Protein AF-A0A395Y6K8-F1 (afdb_monomer_lite)

Sequence (209 aa):
MKVVITYDNGRVDVFDDGRFTAAQPFGSNAMLANYELRFDRLGQTGLWLCIHHYDISPGAAQLDSQEGTPRASRSRGWQFLLAEKEEVSHVVQIKADERELAFRVGGELVDAAKFKQMVDLCISDASQKSKAQCAVELFGILSRMPGASVAAPEEICSRFGFGLGAYDEALAISASPPGSFGERHPGKEDGTQDVGCEWMKGLDDEVPD

Radius of gyration: 24.2 Å; chains: 1; bounding box: 71×58×68 Å

Structure (mmCIF, N/CA/C/O backbone):
data_AF-A0A395Y6K8-F1
#
_entry.id   AF-A0A395Y6K8-F1
#
loop_
_atom_site.group_PDB
_atom_site.id
_atom_site.type_symbol
_atom_site.label_atom_id
_atom_site.label_alt_id
_atom_site.label_comp_id
_atom_site.label_asym_id
_atom_site.label_entity_id
_atom_site.label_seq_id
_atom_site.pdbx_PDB_ins_code
_atom_site.Cartn_x
_atom_site.Cartn_y
_atom_site.Cartn_z
_atom_site.occupancy
_atom_site.B_iso_or_equiv
_atom_site.auth_seq_id
_atom_site.auth_comp_id
_atom_site.auth_asym_id
_atom_site.auth_atom_id
_atom_site.pdbx_PDB_model_num
ATOM 1 N N . MET A 1 1 ? -14.456 3.551 6.527 1.00 87.94 1 MET A N 1
ATOM 2 C CA . MET A 1 1 ? -13.323 3.178 5.662 1.00 87.94 1 MET A CA 1
ATOM 3 C C . MET A 1 1 ? -13.567 1.797 5.071 1.00 87.94 1 MET A C 1
ATOM 5 O O . MET A 1 1 ? -13.848 0.857 5.808 1.00 87.94 1 MET A O 1
ATOM 9 N N . LYS A 1 2 ? -13.400 1.661 3.755 1.00 93.81 2 LYS A N 1
ATOM 10 C CA . LYS A 1 2 ? -13.480 0.394 3.024 1.00 93.81 2 LYS A CA 1
ATOM 11 C C . LYS A 1 2 ? -12.103 -0.012 2.503 1.00 93.81 2 LYS A C 1
ATOM 13 O O . LYS A 1 2 ? -11.549 0.691 1.662 1.00 93.81 2 LYS A O 1
ATOM 18 N N . VAL A 1 3 ? -11.577 -1.148 2.957 1.00 96.94 3 VAL A N 1
ATOM 19 C CA . VAL A 1 3 ? -10.324 -1.741 2.458 1.00 96.94 3 VAL A CA 1
ATOM 20 C C . VAL A 1 3 ? -10.645 -2.895 1.517 1.00 96.94 3 VAL A C 1
ATOM 22 O O . VAL A 1 3 ? -11.456 -3.756 1.847 1.00 96.94 3 VAL A O 1
ATOM 25 N N . VAL A 1 4 ? -10.011 -2.916 0.347 1.00 98.00 4 VAL A N 1
ATOM 26 C CA . VAL A 1 4 ? -10.147 -3.989 -0.646 1.00 98.00 4 VAL A CA 1
ATOM 27 C C . VAL A 1 4 ? -8.777 -4.591 -0.914 1.00 98.00 4 VAL A C 1
ATOM 29 O O . VAL A 1 4 ? -7.841 -3.854 -1.239 1.00 98.00 4 VAL A O 1
ATOM 32 N N . ILE A 1 5 ? -8.669 -5.912 -0.788 1.00 98.31 5 ILE A N 1
ATOM 33 C CA . ILE A 1 5 ? -7.456 -6.677 -1.081 1.00 98.31 5 ILE A CA 1
ATOM 34 C C . ILE A 1 5 ? -7.762 -7.638 -2.224 1.00 98.31 5 ILE A C 1
ATOM 36 O O . ILE A 1 5 ? -8.644 -8.485 -2.111 1.00 98.31 5 ILE A O 1
ATOM 40 N N . THR A 1 6 ? -7.027 -7.507 -3.321 1.00 98.44 6 THR A N 1
ATOM 41 C CA . THR A 1 6 ? -7.140 -8.391 -4.485 1.00 98.44 6 THR A CA 1
ATOM 42 C C . THR A 1 6 ? -5.957 -9.344 -4.502 1.00 98.44 6 THR A C 1
ATOM 44 O O . THR A 1 6 ? -4.820 -8.892 -4.357 1.00 98.44 6 THR A O 1
ATOM 47 N N . TYR A 1 7 ? -6.211 -10.631 -4.725 1.00 98.19 7 TYR A N 1
ATOM 48 C CA . TYR A 1 7 ? -5.198 -11.683 -4.794 1.00 98.19 7 TYR A CA 1
ATOM 49 C C . TYR A 1 7 ? -5.019 -12.211 -6.226 1.00 98.19 7 TYR A C 1
ATOM 51 O O . TYR A 1 7 ? -5.891 -12.052 -7.082 1.00 98.19 7 TYR A O 1
ATOM 59 N N . ASP A 1 8 ? -3.879 -12.845 -6.489 1.00 96.88 8 ASP A N 1
ATOM 60 C CA . ASP A 1 8 ? -3.495 -13.402 -7.796 1.00 96.88 8 ASP A CA 1
ATOM 61 C C . ASP A 1 8 ? -4.362 -14.587 -8.255 1.00 96.88 8 ASP A C 1
ATOM 63 O O . ASP A 1 8 ? -4.480 -14.845 -9.451 1.00 96.88 8 ASP A O 1
ATOM 67 N N . ASN A 1 9 ? -5.025 -15.263 -7.320 1.00 96.00 9 ASN A N 1
ATOM 68 C CA . ASN A 1 9 ? -5.945 -16.372 -7.567 1.00 96.00 9 ASN A CA 1
ATOM 69 C C . ASN A 1 9 ? -7.404 -15.929 -7.806 1.00 96.00 9 ASN A C 1
ATOM 71 O O . ASN A 1 9 ? -8.305 -16.766 -7.815 1.00 96.00 9 ASN A O 1
ATOM 75 N N . GLY A 1 10 ? -7.653 -14.624 -7.953 1.00 95.56 10 GLY A N 1
ATOM 76 C CA . GLY A 1 10 ? -8.989 -14.062 -8.159 1.00 95.56 10 GLY A CA 1
ATOM 77 C C . GLY A 1 10 ? -9.809 -13.859 -6.881 1.00 95.56 10 GLY A C 1
ATOM 78 O O . GLY A 1 10 ? -10.915 -13.322 -6.963 1.00 95.56 10 GLY A O 1
ATOM 79 N N . ARG A 1 11 ? -9.293 -14.226 -5.696 1.00 97.38 11 ARG A N 1
ATOM 80 C CA . ARG A 1 11 ? -9.920 -13.861 -4.416 1.00 97.38 11 ARG A CA 1
ATOM 81 C C . ARG A 1 11 ? -9.902 -12.341 -4.245 1.00 97.38 11 ARG A C 1
ATOM 83 O O . ARG A 1 11 ? -8.902 -11.683 -4.538 1.00 97.38 11 ARG A O 1
ATOM 90 N N . VAL A 1 12 ? -11.000 -11.796 -3.727 1.00 98.06 12 VAL A N 1
ATOM 91 C CA . VAL A 1 12 ? -11.119 -10.386 -3.352 1.00 98.06 12 VAL A CA 1
ATOM 92 C C . VAL A 1 12 ? -11.744 -10.297 -1.970 1.00 98.06 12 VAL A C 1
ATOM 94 O O . VAL A 1 12 ? -12.901 -10.678 -1.794 1.00 98.06 12 VAL A O 1
ATOM 97 N N . ASP A 1 13 ? -10.999 -9.741 -1.023 1.00 97.56 13 ASP A N 1
ATOM 98 C CA . ASP A 1 13 ? -11.489 -9.489 0.327 1.00 97.56 13 ASP A CA 1
ATOM 99 C C . ASP A 1 13 ? -11.895 -8.021 0.461 1.00 97.56 13 ASP A C 1
ATOM 101 O O . ASP A 1 13 ? -11.162 -7.110 0.062 1.00 97.56 13 ASP A O 1
ATOM 105 N N . VAL A 1 14 ? -13.088 -7.785 1.010 1.00 96.56 14 VAL A N 1
ATOM 106 C CA . VAL A 1 14 ? -13.658 -6.448 1.207 1.00 96.56 14 VAL A CA 1
ATOM 107 C C . VAL A 1 14 ? -13.987 -6.258 2.681 1.00 96.56 14 VAL A C 1
ATOM 109 O O . VAL A 1 14 ? -14.902 -6.883 3.211 1.00 96.56 14 VAL A O 1
ATOM 112 N N . PHE A 1 15 ? -13.271 -5.344 3.326 1.00 94.38 15 PHE A N 1
ATOM 113 C CA . PHE A 1 15 ? -13.484 -4.951 4.714 1.00 94.38 15 PHE A CA 1
ATOM 114 C C . PHE A 1 15 ? -14.165 -3.585 4.730 1.00 94.38 15 PHE A C 1
ATOM 116 O O . PHE A 1 15 ? -13.557 -2.590 4.343 1.00 94.38 15 PHE A O 1
ATOM 123 N N . ASP A 1 16 ? -15.428 -3.537 5.145 1.00 91.25 16 ASP A N 1
ATOM 124 C CA . ASP A 1 16 ? -16.255 -2.328 5.150 1.00 91.25 16 ASP A CA 1
ATOM 125 C C . ASP A 1 16 ? -16.855 -2.127 6.544 1.00 91.25 16 ASP A C 1
ATOM 127 O O . ASP A 1 16 ? -17.625 -2.956 7.036 1.00 91.25 16 ASP A O 1
ATOM 131 N N . ASP A 1 17 ? -16.490 -1.024 7.190 1.00 80.94 17 ASP A N 1
ATOM 132 C CA . ASP A 1 17 ? -16.990 -0.664 8.512 1.00 80.94 17 ASP A CA 1
ATOM 133 C C . ASP A 1 17 ? -18.359 0.035 8.481 1.00 80.94 17 ASP A C 1
ATOM 135 O O . ASP A 1 17 ? -18.894 0.323 9.546 1.00 80.94 17 ASP A O 1
ATOM 139 N N . GLY A 1 18 ? -18.949 0.296 7.312 1.00 79.69 18 GLY A N 1
ATOM 140 C CA . GLY A 1 18 ? -20.185 1.069 7.173 1.00 79.69 18 GLY A CA 1
ATOM 141 C C . GLY A 1 18 ? -21.467 0.251 7.001 1.00 79.69 18 GLY A C 1
ATOM 142 O O . GLY A 1 18 ? -22.551 0.783 7.231 1.00 79.69 18 GLY A O 1
ATOM 143 N N . ARG A 1 19 ? -21.390 -1.021 6.578 1.00 70.56 19 ARG A N 1
ATOM 144 C CA . ARG A 1 19 ? -22.585 -1.775 6.129 1.00 70.56 19 ARG A CA 1
ATOM 145 C C . ARG A 1 19 ? -23.119 -2.834 7.096 1.00 70.56 19 ARG A C 1
ATOM 147 O O . ARG A 1 19 ? -24.285 -3.190 6.983 1.00 70.56 19 ARG A O 1
ATOM 154 N N . PHE A 1 20 ? -22.320 -3.300 8.056 1.00 68.88 20 PHE A N 1
ATOM 155 C CA . PHE A 1 20 ? -22.717 -4.376 8.986 1.00 68.88 20 PHE A CA 1
ATOM 156 C C . PHE A 1 20 ? -22.140 -4.225 10.402 1.00 68.88 20 PHE A C 1
ATOM 158 O O . PHE A 1 20 ? -22.064 -5.192 11.159 1.00 68.88 20 PHE A O 1
ATOM 165 N N . THR A 1 21 ? -21.724 -3.019 10.779 1.00 77.44 21 THR A N 1
ATOM 166 C CA . THR A 1 21 ? -21.185 -2.737 12.114 1.00 77.44 21 THR A CA 1
ATOM 167 C C . THR A 1 21 ? -22.178 -1.912 12.933 1.00 77.44 21 THR A C 1
ATOM 169 O O . THR A 1 21 ? -23.087 -1.272 12.398 1.00 77.44 21 THR A O 1
ATOM 172 N N . ALA A 1 22 ? -22.031 -1.934 14.259 1.00 79.88 22 ALA A N 1
ATOM 173 C CA . ALA A 1 22 ? -22.777 -1.021 15.115 1.00 79.88 22 ALA A CA 1
ATOM 174 C C . ALA A 1 22 ? -22.402 0.430 14.774 1.00 79.88 22 ALA A C 1
ATOM 176 O O . ALA A 1 22 ? -21.221 0.741 14.670 1.00 79.88 22 ALA A O 1
ATOM 177 N N . ALA A 1 23 ? -23.388 1.328 14.679 1.00 76.38 23 ALA A N 1
ATOM 178 C CA . ALA A 1 23 ? -23.151 2.733 14.326 1.00 76.38 23 ALA A CA 1
ATOM 179 C C . ALA A 1 23 ? -22.267 3.492 15.341 1.00 76.38 23 ALA A C 1
ATOM 181 O O . ALA A 1 23 ? -21.616 4.471 14.990 1.00 76.38 23 ALA A O 1
ATOM 182 N N . GLN A 1 2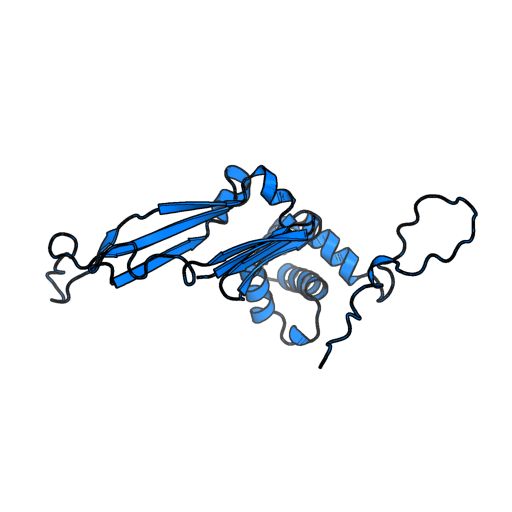4 ? -22.239 3.045 16.603 1.00 79.69 24 GLN A N 1
ATOM 183 C CA . GLN A 1 24 ? -21.389 3.590 17.668 1.00 79.69 24 GLN A CA 1
ATOM 184 C C . GLN A 1 24 ? -20.667 2.449 18.404 1.00 79.69 24 GLN A C 1
ATOM 186 O O . GLN A 1 24 ? -21.004 2.129 19.546 1.00 79.69 24 GLN A O 1
ATOM 191 N N . PRO A 1 25 ? -19.668 1.804 17.774 1.00 80.25 25 PRO A N 1
ATOM 192 C CA . PRO A 1 25 ? -19.027 0.613 18.330 1.00 80.25 25 PRO A CA 1
ATOM 193 C C . PRO A 1 25 ? -18.139 0.925 19.549 1.00 80.25 25 PRO A C 1
ATOM 195 O O . PRO A 1 25 ? -17.745 0.016 20.274 1.00 80.25 25 PRO A O 1
ATOM 198 N N . PHE A 1 26 ? -17.845 2.206 19.794 1.00 82.94 26 PHE A N 1
ATOM 199 C CA . PHE A 1 26 ? -17.044 2.697 20.920 1.00 82.94 26 PHE A CA 1
ATOM 200 C C . PHE A 1 26 ? -17.871 3.476 21.961 1.00 82.94 26 PHE A C 1
ATOM 202 O O . PHE A 1 26 ? -17.307 4.110 22.847 1.00 82.94 26 PHE A O 1
ATOM 209 N N . GLY A 1 27 ? -19.205 3.426 21.873 1.00 82.50 27 GLY A N 1
ATOM 210 C CA . GLY A 1 27 ? -20.106 4.152 22.769 1.00 82.50 27 GLY A CA 1
ATOM 211 C C . GLY A 1 27 ? -20.290 5.632 22.413 1.00 82.50 27 GLY A C 1
ATOM 212 O O . GLY A 1 27 ? -19.661 6.164 21.500 1.00 82.50 27 GLY A O 1
ATOM 213 N N . SER A 1 28 ? -21.178 6.304 23.151 1.00 81.19 28 SER A N 1
ATOM 214 C CA . SER A 1 28 ? -21.656 7.662 22.842 1.00 81.19 28 SER A CA 1
ATOM 215 C C . SER A 1 28 ? -20.610 8.766 22.998 1.00 81.19 28 SER A C 1
ATOM 217 O O . SER A 1 28 ? -20.798 9.859 22.473 1.00 81.19 28 SER A O 1
ATOM 219 N N . ASN A 1 29 ? -19.527 8.503 23.733 1.00 84.44 29 ASN A N 1
ATOM 220 C CA . ASN A 1 29 ? -18.503 9.506 24.039 1.00 84.44 29 ASN A CA 1
ATOM 221 C C . ASN A 1 29 ? -17.336 9.482 23.039 1.00 84.44 29 ASN A C 1
ATOM 223 O O . ASN A 1 29 ? -16.469 10.354 23.086 1.00 84.44 29 ASN A O 1
ATOM 227 N N . ALA A 1 30 ? -17.315 8.514 22.118 1.00 85.06 30 ALA A N 1
ATOM 228 C CA . ALA A 1 30 ? -16.349 8.472 21.034 1.00 85.06 30 ALA A CA 1
ATOM 229 C C . ALA A 1 30 ? -16.736 9.479 19.941 1.00 85.06 30 ALA A C 1
ATOM 231 O O . ALA A 1 30 ? -17.740 9.305 19.254 1.00 85.06 30 ALA A O 1
ATOM 232 N N . MET A 1 31 ? -15.929 10.525 19.771 1.00 86.50 31 MET A N 1
ATOM 233 C CA . MET A 1 31 ? -16.204 11.621 18.827 1.00 86.50 31 MET A CA 1
ATOM 234 C C . MET A 1 31 ? -15.434 11.509 17.512 1.00 86.50 31 MET A C 1
ATOM 236 O O . MET A 1 31 ? -15.821 12.111 16.514 1.00 86.50 31 MET A O 1
ATOM 240 N N . LEU A 1 32 ? -14.339 10.750 17.497 1.00 88.56 32 LEU A N 1
ATOM 241 C CA . LEU A 1 32 ? -13.507 10.565 16.312 1.00 88.56 32 LEU A CA 1
ATOM 242 C C . LEU A 1 32 ? -12.919 9.158 16.296 1.00 88.56 32 LEU A C 1
ATOM 244 O O . LEU A 1 32 ? -12.395 8.700 17.311 1.00 88.56 32 LEU A O 1
ATOM 248 N N . ALA A 1 33 ? -12.956 8.508 15.134 1.00 89.31 33 ALA A N 1
ATOM 249 C CA . ALA A 1 33 ? -12.230 7.273 14.873 1.00 89.31 33 ALA A CA 1
ATOM 250 C C . ALA A 1 33 ? -10.889 7.574 14.188 1.00 89.31 33 ALA A C 1
ATOM 252 O O . ALA A 1 33 ? -10.785 8.465 13.346 1.00 89.31 33 ALA A O 1
ATOM 253 N N . ASN A 1 34 ? -9.859 6.816 14.551 1.00 92.06 34 ASN A N 1
ATOM 254 C CA . ASN A 1 34 ? -8.545 6.841 13.921 1.00 92.06 34 ASN A CA 1
ATOM 255 C C . ASN A 1 34 ? -8.239 5.445 13.370 1.00 92.06 34 ASN A C 1
ATOM 257 O O . ASN A 1 34 ? -8.175 4.483 14.140 1.00 92.06 34 ASN A O 1
ATOM 261 N N . TYR A 1 35 ? -8.030 5.365 12.059 1.00 93.62 35 TYR A N 1
ATOM 262 C CA . TYR A 1 35 ? -7.705 4.143 11.337 1.00 93.62 35 TYR A CA 1
ATOM 263 C C . TYR A 1 35 ? -6.222 4.148 10.964 1.00 93.62 35 TYR A C 1
ATOM 265 O O . TYR A 1 35 ? -5.752 5.050 10.272 1.00 93.62 35 TYR A O 1
ATOM 273 N N . GLU A 1 36 ? -5.489 3.122 11.388 1.00 95.19 36 GLU A N 1
ATOM 274 C CA . GLU A 1 36 ? -4.091 2.919 11.012 1.00 95.19 36 GLU A CA 1
ATOM 275 C C . GLU A 1 36 ? -3.952 1.618 10.226 1.00 95.19 36 GLU A C 1
ATOM 277 O O . GLU A 1 36 ? -4.099 0.531 10.786 1.00 95.19 36 GLU A O 1
ATOM 282 N N . LEU A 1 37 ? -3.619 1.717 8.941 1.00 95.62 37 LEU A N 1
ATOM 283 C CA . LEU A 1 37 ? -3.275 0.560 8.121 1.00 95.62 37 LEU A CA 1
ATOM 284 C C . LEU A 1 37 ? -1.751 0.344 8.154 1.00 95.62 37 LEU A C 1
ATOM 286 O O . LEU A 1 37 ? -0.976 1.203 7.733 1.00 95.62 37 LEU A O 1
ATOM 290 N N . ARG A 1 38 ? -1.309 -0.782 8.719 1.00 95.88 38 ARG A N 1
ATOM 291 C CA . ARG A 1 38 ? 0.080 -1.025 9.150 1.00 95.88 38 ARG A CA 1
ATOM 292 C C . ARG A 1 38 ? 0.920 -1.739 8.090 1.00 95.88 38 ARG A C 1
ATOM 294 O O . ARG A 1 38 ? 1.264 -2.911 8.239 1.00 95.88 38 ARG A O 1
ATOM 301 N N . PHE A 1 39 ? 1.291 -1.015 7.034 1.00 94.38 39 PHE A N 1
ATOM 302 C CA . PHE A 1 39 ? 2.222 -1.511 6.005 1.00 94.38 39 PHE A CA 1
ATOM 303 C C . PHE A 1 39 ? 3.632 -1.791 6.547 1.00 94.38 39 PHE A C 1
ATOM 305 O O . PHE A 1 39 ? 4.350 -2.618 5.994 1.00 94.38 39 PHE A O 1
ATOM 312 N N . ASP A 1 40 ? 4.016 -1.181 7.672 1.00 93.56 40 ASP A N 1
ATOM 313 C CA . ASP A 1 40 ? 5.296 -1.422 8.351 1.00 93.56 40 ASP A CA 1
ATOM 314 C C . ASP A 1 40 ? 5.472 -2.870 8.842 1.00 93.56 40 ASP A C 1
ATOM 316 O O . ASP A 1 40 ? 6.589 -3.295 9.133 1.00 93.56 40 ASP A O 1
ATOM 320 N N . ARG A 1 41 ? 4.379 -3.641 8.928 1.00 92.31 41 ARG A N 1
ATOM 321 C CA . ARG A 1 41 ? 4.364 -5.015 9.460 1.00 92.31 41 ARG A CA 1
ATOM 322 C C . ARG A 1 41 ? 4.145 -6.092 8.404 1.00 92.31 41 ARG A C 1
ATOM 324 O O . ARG A 1 41 ? 4.158 -7.275 8.747 1.00 92.31 41 ARG A O 1
ATOM 331 N N . LEU A 1 42 ? 3.997 -5.699 7.138 1.00 90.81 42 LEU A N 1
ATOM 332 C CA . LEU A 1 42 ? 3.554 -6.565 6.044 1.00 90.81 42 LEU A CA 1
ATOM 333 C C . LEU A 1 42 ? 4.386 -7.856 5.944 1.00 90.81 42 LEU A C 1
ATOM 335 O O . LEU A 1 42 ? 3.841 -8.953 5.965 1.00 90.81 42 LEU A O 1
ATOM 339 N N . GLY A 1 43 ? 5.718 -7.729 5.935 1.00 86.38 43 GLY A N 1
ATOM 340 C CA . GLY A 1 43 ? 6.647 -8.865 5.842 1.00 86.38 43 GLY A CA 1
ATOM 341 C C . GLY A 1 43 ? 6.897 -9.625 7.153 1.00 86.38 43 GLY A C 1
ATOM 342 O O . GLY A 1 43 ? 7.604 -10.631 7.146 1.00 86.38 43 GLY A O 1
ATOM 343 N N . GLN A 1 44 ? 6.356 -9.159 8.282 1.00 91.94 44 GLN A N 1
ATOM 344 C CA . GLN A 1 44 ? 6.583 -9.758 9.604 1.00 91.94 44 GLN A CA 1
ATOM 345 C C . GLN A 1 44 ? 5.364 -10.537 10.088 1.00 91.94 44 GLN A C 1
ATOM 347 O O . GLN A 1 44 ? 5.498 -11.694 10.478 1.00 91.94 44 GLN A O 1
ATOM 352 N N . THR A 1 45 ? 4.192 -9.901 10.068 1.00 94.38 45 THR A N 1
ATOM 353 C CA . THR A 1 45 ? 2.956 -10.431 10.661 1.00 94.38 45 THR A CA 1
ATOM 354 C C . THR A 1 45 ? 1.731 -10.237 9.767 1.00 94.38 45 THR A C 1
ATOM 356 O O . THR A 1 45 ? 0.618 -10.429 10.245 1.00 94.38 45 THR A O 1
ATOM 359 N N . GLY A 1 46 ? 1.902 -9.807 8.513 1.00 96.75 46 GLY A N 1
ATOM 360 C CA . GLY A 1 46 ? 0.798 -9.530 7.592 1.00 96.75 46 GLY A CA 1
ATOM 361 C C . GLY A 1 46 ? 0.279 -8.090 7.650 1.00 96.75 46 GLY A C 1
ATOM 362 O O . GLY A 1 46 ? 0.912 -7.199 8.228 1.00 96.75 46 GLY A O 1
ATOM 363 N N . LEU A 1 47 ? -0.874 -7.847 7.024 1.00 97.62 47 LEU A N 1
ATOM 364 C CA . LEU A 1 47 ? -1.509 -6.529 6.953 1.00 97.62 47 LEU A CA 1
ATOM 365 C C . LEU A 1 47 ? -2.494 -6.343 8.111 1.00 97.62 47 LEU A C 1
ATOM 367 O O . LEU A 1 47 ? -3.489 -7.056 8.207 1.00 97.62 47 LEU A O 1
ATOM 371 N N . TRP A 1 48 ? -2.247 -5.340 8.954 1.00 97.38 48 TRP A N 1
ATOM 372 C CA . TRP A 1 48 ? -3.090 -5.040 10.112 1.00 97.38 48 TRP A CA 1
ATOM 373 C C . TRP A 1 48 ? -3.808 -3.704 9.963 1.00 97.38 48 TRP A C 1
ATOM 375 O O . TRP A 1 48 ? -3.187 -2.703 9.603 1.00 97.38 48 TRP A O 1
ATOM 385 N N . LEU A 1 49 ? -5.083 -3.673 10.336 1.00 96.19 49 LEU A N 1
ATOM 386 C CA . LEU A 1 49 ? -5.847 -2.456 10.575 1.00 96.19 49 LEU A CA 1
ATOM 387 C C . LEU A 1 49 ? -6.006 -2.245 12.081 1.00 96.19 49 LEU A C 1
ATOM 389 O O . LEU A 1 49 ? -6.628 -3.056 12.762 1.00 96.19 49 LEU A O 1
ATOM 393 N N . CYS A 1 50 ? -5.479 -1.146 12.609 1.00 95.31 50 CYS A N 1
ATOM 394 C CA . CYS A 1 50 ? -5.760 -0.716 13.975 1.00 95.31 50 CYS A CA 1
ATOM 395 C C . CYS A 1 50 ? -6.847 0.355 13.953 1.00 95.31 50 CYS A C 1
ATOM 397 O O . CYS A 1 50 ? -6.740 1.328 13.208 1.00 95.31 50 CYS A O 1
ATOM 399 N N . ILE A 1 51 ? -7.861 0.206 14.800 1.00 93.31 51 ILE A N 1
ATOM 400 C CA . ILE A 1 51 ? -8.913 1.208 14.967 1.00 93.31 51 ILE A CA 1
ATOM 401 C C . ILE A 1 51 ? -8.869 1.711 16.400 1.00 93.31 51 ILE A C 1
ATOM 403 O O . ILE A 1 51 ? -9.009 0.952 17.358 1.00 93.31 51 ILE A O 1
ATOM 407 N N . HIS A 1 52 ? -8.673 3.012 16.549 1.00 92.88 52 HIS A N 1
ATOM 408 C CA . HIS A 1 52 ? -8.684 3.717 17.824 1.00 92.88 52 HIS A CA 1
ATOM 409 C C . HIS A 1 52 ? -9.791 4.766 17.816 1.00 92.88 52 HIS A C 1
ATOM 411 O O . HIS A 1 52 ? -10.318 5.106 16.759 1.00 92.88 52 HIS A O 1
ATOM 417 N N . HIS A 1 53 ? -10.124 5.306 18.982 1.00 91.38 53 HIS A N 1
ATOM 418 C CA . HIS A 1 53 ? -11.116 6.370 19.084 1.00 91.38 53 HIS A CA 1
ATOM 419 C C . HIS A 1 53 ? -10.651 7.471 20.032 1.00 91.38 53 HIS A C 1
ATOM 421 O O . HIS A 1 53 ? -9.745 7.263 20.839 1.00 91.38 53 HIS A O 1
ATOM 427 N N . TYR A 1 54 ? -11.260 8.645 19.911 1.00 90.19 54 TYR A N 1
ATOM 428 C CA . TYR A 1 54 ? -11.066 9.758 20.830 1.00 90.19 54 TYR A CA 1
ATOM 429 C C . TYR A 1 54 ? -12.309 9.945 21.686 1.00 90.19 54 TYR A C 1
ATOM 431 O O . TYR A 1 54 ? -13.403 10.124 21.148 1.00 90.19 54 TYR A O 1
ATOM 439 N N . ASP A 1 55 ? -12.115 9.896 23.001 1.00 84.44 55 ASP A N 1
ATOM 440 C CA . ASP A 1 55 ? -13.172 9.975 24.004 1.00 84.44 55 ASP A CA 1
ATOM 441 C C . ASP A 1 55 ? -13.175 11.364 24.671 1.00 84.44 55 ASP A C 1
ATOM 443 O O . ASP A 1 55 ? -12.117 11.942 24.950 1.00 84.44 55 ASP A O 1
ATOM 447 N N . ILE A 1 56 ? -14.372 11.906 24.904 1.00 82.94 56 ILE A N 1
ATOM 448 C CA . ILE A 1 56 ? -14.608 13.189 25.591 1.00 82.94 56 ILE A CA 1
ATOM 449 C C . ILE A 1 56 ? -15.133 13.029 27.026 1.00 82.94 56 ILE A C 1
ATOM 451 O O . ILE A 1 56 ? -15.507 14.016 27.659 1.00 82.94 56 ILE A O 1
ATOM 455 N N . SER A 1 57 ? -15.190 11.805 27.553 1.00 71.88 57 SER A N 1
ATOM 456 C CA . SER A 1 57 ? -15.643 11.515 28.915 1.00 71.88 57 SER A CA 1
ATOM 457 C C . SER A 1 57 ? -14.884 12.387 29.922 1.00 71.88 57 SER A C 1
ATOM 459 O O . SER A 1 57 ? -13.664 12.473 29.817 1.00 71.88 57 SER A O 1
ATOM 461 N N . PRO A 1 58 ? -15.530 12.976 30.946 1.00 61.84 58 PRO A N 1
ATOM 462 C CA . PRO A 1 58 ? -14.883 13.910 31.878 1.00 61.84 58 PRO A CA 1
ATOM 463 C C . PRO A 1 58 ? -13.641 13.369 32.608 1.00 61.84 58 PRO A C 1
ATOM 465 O O . PRO A 1 58 ? -12.801 14.146 33.041 1.00 61.84 58 PRO A O 1
ATOM 468 N N . GLY A 1 59 ? -13.515 12.043 32.756 1.00 63.75 59 GLY A N 1
ATOM 469 C CA . GLY A 1 59 ? -12.314 11.399 33.310 1.00 63.75 59 GLY A CA 1
ATOM 470 C C . GLY A 1 59 ? -11.190 11.150 32.292 1.00 63.75 59 GLY A C 1
ATOM 471 O O . GLY A 1 59 ? -10.049 10.930 32.685 1.00 63.75 59 GLY A O 1
ATOM 472 N N . ALA A 1 60 ? -11.507 11.178 30.997 1.00 57.94 60 ALA A N 1
ATOM 473 C CA . ALA A 1 60 ? -10.585 10.988 29.878 1.00 57.94 60 ALA A CA 1
ATOM 474 C C . ALA A 1 60 ? -10.185 12.325 29.228 1.00 57.94 60 ALA A C 1
ATOM 476 O O . ALA A 1 60 ? -9.080 12.443 28.695 1.00 57.94 60 ALA A O 1
ATOM 477 N N . ALA A 1 61 ? -11.065 13.326 29.277 1.00 60.16 61 ALA A N 1
ATOM 478 C CA . ALA A 1 61 ? -10.813 14.672 28.804 1.00 60.16 61 ALA A CA 1
ATOM 479 C C . ALA A 1 61 ? -10.042 15.461 29.867 1.00 60.16 61 ALA A C 1
ATOM 481 O O . ALA A 1 61 ? -10.545 15.722 30.958 1.00 60.16 61 ALA A O 1
ATOM 482 N N . GLN A 1 62 ? -8.807 15.845 29.553 1.00 62.00 62 GLN A N 1
ATOM 483 C CA . GLN A 1 62 ? -8.043 16.751 30.406 1.00 62.00 62 GLN A CA 1
ATOM 484 C C . GLN A 1 62 ? -8.410 18.189 30.039 1.00 62.00 62 GLN A C 1
ATOM 486 O O . GLN A 1 62 ? -8.411 18.562 28.865 1.00 62.00 62 GLN A O 1
ATOM 491 N N . LEU A 1 63 ? -8.730 19.001 31.046 1.00 59.50 63 LEU A N 1
ATOM 492 C CA . LEU A 1 63 ? -8.756 20.450 30.880 1.00 59.50 63 LEU A CA 1
ATOM 493 C C . LEU A 1 63 ? -7.324 20.910 30.626 1.00 59.50 63 LEU A C 1
ATOM 495 O O . LEU A 1 63 ? -6.460 20.738 31.488 1.00 59.50 63 LEU A O 1
ATOM 499 N N . ASP A 1 64 ? -7.080 21.493 29.455 1.00 59.31 64 ASP A N 1
ATOM 500 C CA . ASP A 1 64 ? -5.876 22.284 29.270 1.00 59.31 64 ASP A CA 1
ATOM 501 C C . ASP A 1 64 ? -6.066 23.592 30.043 1.00 59.31 64 ASP A C 1
ATOM 503 O O . ASP A 1 64 ? -6.925 24.420 29.721 1.00 59.31 64 ASP A O 1
ATOM 507 N N . SER A 1 65 ? -5.314 23.736 31.133 1.00 55.97 65 SER A N 1
ATOM 508 C CA . SER A 1 65 ? -5.442 24.855 32.062 1.00 55.97 65 SER A CA 1
ATOM 509 C C . SER A 1 65 ? -5.009 26.192 31.455 1.00 55.97 65 SER A C 1
ATOM 511 O O . SER A 1 65 ? -5.249 27.225 32.080 1.00 55.97 65 SER A O 1
ATOM 513 N N . GLN A 1 66 ? -4.413 26.198 30.254 1.00 60.75 66 GLN A N 1
ATOM 514 C CA . GLN A 1 66 ? -3.999 27.424 29.566 1.00 60.75 66 GLN A CA 1
ATOM 515 C C . GLN A 1 66 ? -4.993 27.932 28.509 1.00 60.75 66 GLN A C 1
ATOM 517 O O . GLN A 1 66 ? -5.095 29.145 28.340 1.00 60.75 66 GLN A O 1
ATOM 522 N N . GLU A 1 67 ? -5.756 27.060 27.839 1.00 64.62 67 GLU A N 1
ATOM 523 C CA . GLU A 1 67 ? -6.651 27.455 26.730 1.00 64.62 67 GLU A CA 1
ATOM 524 C C . GLU A 1 67 ? -8.152 27.335 27.044 1.00 64.62 67 GLU A C 1
ATOM 526 O O . GLU A 1 67 ? -8.985 27.790 26.260 1.00 64.62 67 GLU A O 1
ATOM 531 N N . GLY A 1 68 ? -8.537 26.713 28.165 1.00 69.62 68 GLY A N 1
ATOM 532 C CA . GLY A 1 68 ? -9.945 26.557 28.563 1.00 69.62 68 GLY A CA 1
ATOM 533 C C . GLY A 1 68 ? -10.778 25.628 27.665 1.00 69.62 68 GLY A C 1
ATOM 534 O O . GLY A 1 68 ? -11.929 25.339 27.990 1.00 69.62 68 GLY A O 1
ATOM 535 N N . THR A 1 69 ? -10.205 25.120 26.569 1.00 76.50 69 THR A N 1
ATOM 536 C CA . THR A 1 69 ? -10.831 24.145 25.670 1.00 76.50 69 THR A CA 1
ATOM 537 C C . THR A 1 69 ? -10.546 22.723 26.172 1.00 76.50 69 THR A C 1
ATOM 539 O O . THR A 1 69 ? -9.380 22.362 26.341 1.00 76.50 69 THR A O 1
ATOM 542 N N . PRO A 1 70 ? -11.571 21.884 26.425 1.00 75.94 70 PRO A N 1
ATOM 543 C CA . PRO A 1 70 ? -11.359 20.498 26.838 1.00 75.94 70 PRO A CA 1
ATOM 544 C C . PRO A 1 70 ? -10.642 19.684 25.758 1.00 75.94 70 PRO A C 1
ATOM 546 O O . PRO A 1 70 ? -11.028 19.709 24.587 1.00 75.94 70 PRO A O 1
ATOM 549 N N . ARG A 1 71 ? -9.628 18.909 26.151 1.00 79.00 71 ARG A N 1
ATOM 550 C CA . ARG A 1 71 ? -8.875 18.053 25.233 1.00 79.00 71 ARG A CA 1
ATOM 551 C C . ARG A 1 71 ? -9.421 16.629 25.259 1.00 79.00 71 ARG A C 1
ATOM 553 O O . ARG A 1 71 ? -9.284 15.940 26.265 1.00 79.00 71 ARG A O 1
ATOM 560 N N . ALA A 1 72 ? -9.968 16.164 24.137 1.00 84.38 72 ALA A N 1
ATOM 561 C CA . ALA A 1 72 ? -10.286 14.748 23.947 1.00 84.38 72 ALA A CA 1
ATOM 562 C C . ALA A 1 72 ? -9.004 13.896 23.991 1.00 84.38 72 ALA A C 1
ATOM 564 O O . ALA A 1 72 ? -7.960 14.309 23.471 1.00 84.38 72 ALA A O 1
ATOM 565 N N . SER A 1 73 ? -9.069 12.698 24.570 1.00 83.25 73 SER A N 1
ATOM 566 C CA . SER A 1 73 ? -7.920 11.785 24.631 1.00 83.25 73 SER A CA 1
ATOM 567 C C . SER A 1 73 ? -8.105 10.579 23.721 1.00 83.25 73 SER A C 1
ATOM 569 O O . SER A 1 73 ? -9.218 10.133 23.456 1.00 83.25 73 SER A O 1
ATOM 571 N N . ARG A 1 74 ? -6.986 10.059 23.204 1.00 88.50 74 ARG A N 1
ATOM 572 C CA . ARG A 1 74 ? -6.973 8.872 22.347 1.00 88.50 74 ARG A CA 1
ATOM 573 C C . ARG A 1 74 ? -7.027 7.610 23.205 1.00 88.50 74 ARG A C 1
ATOM 575 O O . ARG A 1 74 ? -6.082 7.327 23.940 1.00 88.50 74 ARG A O 1
ATOM 582 N N . SER A 1 75 ? -8.055 6.801 23.003 1.00 89.31 75 SER A N 1
ATOM 583 C CA . SER A 1 75 ? -8.200 5.462 23.568 1.00 89.31 75 SER A CA 1
ATOM 584 C C . SER A 1 75 ? -7.764 4.407 22.555 1.00 89.31 75 SER A C 1
ATOM 586 O O . SER A 1 75 ? -8.134 4.442 21.376 1.00 89.31 75 SER A O 1
ATOM 588 N N . ARG A 1 76 ? -6.948 3.441 22.995 1.00 89.62 76 ARG A N 1
ATOM 589 C CA . ARG A 1 76 ? -6.518 2.340 22.126 1.00 89.62 76 ARG A CA 1
ATOM 590 C C . ARG A 1 76 ? -7.675 1.357 21.927 1.00 89.62 76 ARG A C 1
ATOM 592 O O . ARG A 1 76 ? -8.102 0.742 22.892 1.00 89.62 76 ARG A O 1
ATOM 599 N N . GLY A 1 77 ? -8.160 1.218 20.693 1.00 89.44 77 GLY A N 1
ATOM 600 C CA . GLY A 1 77 ? -9.115 0.173 20.323 1.00 89.44 77 GLY A CA 1
ATOM 601 C C . GLY A 1 77 ? -8.446 -1.108 19.812 1.00 89.44 77 GLY A C 1
ATOM 602 O O . GLY A 1 77 ? -7.443 -1.558 20.363 1.00 89.44 77 GLY A O 1
ATOM 603 N N . TRP A 1 78 ? -9.027 -1.690 18.765 1.00 91.06 78 TRP A N 1
ATOM 604 C CA . TRP A 1 78 ? -8.763 -3.051 18.298 1.00 91.06 78 TRP A CA 1
ATOM 605 C C . TRP A 1 78 ? -7.749 -3.113 17.158 1.00 91.06 78 TRP A C 1
ATOM 607 O O . TRP A 1 78 ? -7.528 -2.133 16.445 1.00 91.06 78 TRP A O 1
ATOM 617 N N . GLN A 1 79 ? -7.163 -4.295 16.972 1.00 94.94 79 GLN A N 1
ATOM 618 C CA . GLN A 1 79 ? -6.341 -4.633 15.816 1.00 94.94 79 GLN A CA 1
ATOM 619 C C . GLN A 1 79 ? -7.006 -5.778 15.055 1.00 94.94 79 GLN A C 1
ATOM 621 O O . GLN A 1 79 ? -7.382 -6.781 15.657 1.00 94.94 79 GLN A O 1
ATOM 626 N N . PHE A 1 80 ? -7.128 -5.622 13.744 1.00 95.00 80 PHE A N 1
ATOM 627 C CA . PHE A 1 80 ? -7.732 -6.585 12.836 1.00 95.00 80 PHE A CA 1
ATOM 628 C C . PHE A 1 80 ? -6.669 -7.038 11.843 1.00 95.00 80 PHE A C 1
ATOM 630 O O . PHE A 1 80 ? -6.069 -6.208 11.157 1.00 95.00 80 PHE A O 1
ATOM 637 N N . LEU A 1 81 ? -6.416 -8.342 11.787 1.00 97.12 81 LEU A N 1
ATOM 638 C CA . LEU A 1 81 ? -5.581 -8.935 10.752 1.00 97.12 81 LEU A CA 1
ATOM 639 C C . LEU A 1 81 ? -6.419 -9.028 9.478 1.00 97.12 81 LEU A C 1
ATOM 641 O O . LEU A 1 81 ? -7.447 -9.700 9.480 1.00 97.12 81 LEU A O 1
ATOM 645 N N . LEU A 1 82 ? -6.016 -8.309 8.433 1.00 97.25 82 LEU A N 1
ATOM 646 C CA . LEU A 1 82 ? -6.724 -8.300 7.150 1.00 97.25 82 LEU A CA 1
ATOM 647 C C . LEU A 1 82 ? -6.156 -9.328 6.169 1.00 97.25 82 LEU A C 1
ATOM 649 O O . LEU A 1 82 ? -6.894 -9.845 5.345 1.00 97.25 82 LEU A O 1
ATOM 653 N N . ALA A 1 83 ? -4.851 -9.586 6.240 1.00 97.44 83 ALA A N 1
ATOM 654 C CA . ALA A 1 83 ? -4.175 -10.607 5.447 1.00 97.44 83 ALA A CA 1
ATOM 655 C C . ALA A 1 83 ? -3.003 -11.167 6.251 1.00 97.44 83 ALA A C 1
ATOM 657 O O . ALA A 1 83 ? -2.203 -10.388 6.786 1.00 97.44 83 ALA A O 1
ATOM 658 N N . GLU A 1 84 ? -2.890 -12.489 6.326 1.00 96.81 84 GLU A N 1
ATOM 659 C CA . GLU A 1 84 ? -1.781 -13.176 6.985 1.00 96.81 84 GLU A CA 1
ATOM 660 C C . GLU A 1 84 ? -0.469 -12.952 6.223 1.00 96.81 84 GLU A C 1
ATOM 662 O O . GLU A 1 84 ? -0.452 -12.602 5.040 1.00 96.81 84 GLU A O 1
ATOM 667 N N . LYS A 1 85 ? 0.664 -13.155 6.900 1.00 96.31 85 LYS A N 1
ATOM 668 C CA . LYS A 1 85 ? 1.990 -12.977 6.293 1.00 96.31 85 LYS A CA 1
ATOM 669 C C . LYS A 1 85 ? 2.159 -13.871 5.059 1.00 96.31 85 LYS A C 1
ATOM 671 O O . LYS A 1 85 ? 2.745 -13.447 4.067 1.00 96.31 85 LYS A O 1
ATOM 676 N N . GLU A 1 86 ? 1.647 -15.090 5.127 1.00 95.56 86 GLU A N 1
ATOM 677 C CA . GLU A 1 86 ? 1.720 -16.110 4.083 1.00 95.56 86 GLU A CA 1
ATOM 678 C C . GLU A 1 86 ? 0.885 -15.721 2.855 1.00 95.56 86 GLU A C 1
ATOM 680 O O . GLU A 1 86 ? 1.213 -16.088 1.732 1.00 95.56 86 GLU A O 1
ATOM 685 N N . GLU A 1 87 ? -0.161 -14.919 3.046 1.00 95.75 87 GLU A N 1
ATOM 686 C CA . GLU A 1 87 ? -1.029 -14.453 1.966 1.00 95.75 87 GLU A CA 1
ATOM 687 C C . GLU A 1 87 ? -0.459 -13.230 1.245 1.00 95.75 87 GLU A C 1
ATOM 689 O O . GLU A 1 87 ? -0.815 -12.962 0.097 1.00 95.75 87 GLU A O 1
ATOM 694 N N . VAL A 1 88 ? 0.444 -12.485 1.892 1.00 95.75 88 VAL A N 1
ATOM 695 C CA . VAL A 1 88 ? 1.022 -11.248 1.351 1.00 95.75 88 VAL A CA 1
ATOM 696 C C . VAL A 1 88 ? 1.671 -11.471 -0.012 1.00 95.75 88 VAL A C 1
ATOM 698 O O . VAL A 1 88 ? 1.522 -10.610 -0.879 1.00 95.75 88 VAL A O 1
ATOM 701 N N . SER A 1 89 ? 2.346 -12.602 -0.247 1.00 94.94 89 SER A N 1
ATOM 702 C CA . SER A 1 89 ? 2.962 -12.916 -1.549 1.00 94.94 89 SER A CA 1
ATOM 703 C C . SER A 1 89 ? 1.948 -13.004 -2.691 1.00 94.94 89 SER A C 1
ATOM 705 O O . SER A 1 89 ? 2.304 -12.708 -3.828 1.00 94.94 89 SER A O 1
ATOM 707 N N . HIS A 1 90 ? 0.694 -13.327 -2.377 1.00 96.06 90 HIS A N 1
ATOM 708 C CA . HIS A 1 90 ? -0.406 -13.461 -3.330 1.00 96.06 90 HIS A CA 1
ATOM 709 C C . HIS A 1 90 ? -1.217 -12.174 -3.504 1.00 96.06 90 HIS A C 1
ATOM 711 O O . HIS A 1 90 ? -2.005 -12.063 -4.438 1.00 96.06 90 HIS A O 1
ATOM 717 N N . VAL A 1 91 ? -1.033 -11.174 -2.634 1.00 97.75 91 VAL A N 1
ATOM 718 C CA . VAL A 1 91 ? -1.722 -9.880 -2.750 1.00 97.75 91 VAL A CA 1
ATOM 719 C C . VAL A 1 91 ? -1.235 -9.138 -3.991 1.00 97.75 91 VAL A C 1
ATOM 721 O O . VAL A 1 91 ? -0.059 -8.803 -4.091 1.00 97.75 91 VAL A O 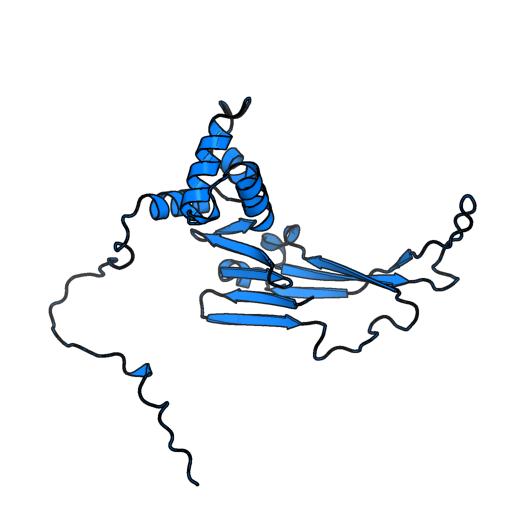1
ATOM 724 N N . VAL A 1 92 ? -2.142 -8.824 -4.910 1.00 97.81 92 VAL A N 1
ATOM 725 C CA . VAL A 1 92 ? -1.889 -8.057 -6.139 1.00 97.81 92 VAL A CA 1
ATOM 726 C C . VAL A 1 92 ? -2.149 -6.569 -5.942 1.00 97.81 92 VAL A C 1
ATOM 728 O O . VAL A 1 92 ? -1.437 -5.745 -6.511 1.00 97.81 92 VAL A O 1
ATOM 731 N N . GLN A 1 93 ? -3.161 -6.199 -5.160 1.00 98.06 93 GLN A N 1
ATOM 732 C CA . GLN A 1 93 ? -3.540 -4.801 -4.963 1.00 98.06 93 GLN A CA 1
ATOM 733 C C . GLN A 1 93 ? -4.182 -4.601 -3.594 1.00 98.06 93 GLN A C 1
ATOM 735 O O . GLN A 1 93 ? -4.961 -5.437 -3.142 1.00 98.06 93 GLN A O 1
ATOM 740 N N . ILE A 1 94 ? -3.887 -3.461 -2.969 1.00 98.31 94 ILE A N 1
ATOM 741 C CA . ILE A 1 94 ? -4.562 -2.991 -1.759 1.00 98.31 94 ILE A CA 1
ATOM 742 C C . ILE A 1 94 ? -5.125 -1.599 -2.040 1.00 98.31 94 ILE A C 1
ATOM 744 O O . ILE A 1 94 ? -4.387 -0.696 -2.448 1.00 98.31 94 ILE A O 1
ATOM 748 N N . LYS A 1 95 ? -6.422 -1.413 -1.792 1.00 97.88 95 LYS A N 1
ATOM 749 C CA . LYS A 1 95 ? -7.115 -0.120 -1.864 1.00 97.88 95 LYS A CA 1
ATOM 750 C C . LYS A 1 95 ? -7.763 0.227 -0.530 1.00 97.88 95 LYS A C 1
ATOM 752 O O . LYS A 1 95 ? -8.242 -0.667 0.159 1.00 97.88 95 LYS A O 1
ATOM 757 N N . ALA A 1 96 ? -7.833 1.516 -0.208 1.00 96.38 96 ALA A N 1
ATOM 758 C CA . ALA A 1 96 ? -8.690 2.049 0.848 1.00 96.38 96 ALA A CA 1
ATOM 759 C C . ALA A 1 96 ? -9.490 3.240 0.313 1.00 96.38 96 ALA A C 1
ATOM 761 O O . ALA A 1 96 ? -8.892 4.165 -0.232 1.00 96.38 96 ALA A O 1
ATOM 762 N N . ASP A 1 97 ? -10.818 3.211 0.451 1.00 93.19 97 ASP A N 1
ATOM 763 C CA . ASP A 1 97 ? -11.731 4.271 -0.010 1.00 93.19 97 ASP A CA 1
ATOM 764 C C . ASP A 1 97 ? -11.407 4.743 -1.449 1.00 93.19 97 ASP A C 1
ATOM 766 O O . ASP A 1 97 ? -11.163 5.918 -1.707 1.00 93.19 97 ASP A O 1
ATOM 770 N N . GLU A 1 98 ? -11.331 3.789 -2.386 1.00 90.00 98 GLU A N 1
ATOM 771 C CA . GLU A 1 98 ? -10.957 3.963 -3.807 1.00 90.00 98 GLU A CA 1
ATOM 772 C C . GLU A 1 98 ? -9.498 4.369 -4.090 1.00 90.00 98 GLU A C 1
ATOM 774 O O . GLU A 1 98 ? -9.027 4.255 -5.226 1.00 90.00 98 GLU A O 1
ATOM 779 N N . ARG A 1 99 ? -8.726 4.763 -3.073 1.00 95.31 99 ARG A N 1
ATOM 780 C CA . ARG A 1 99 ? -7.300 5.055 -3.220 1.00 95.31 99 ARG A CA 1
ATOM 781 C C . ARG A 1 99 ? -6.490 3.765 -3.246 1.00 95.31 99 ARG A C 1
ATOM 783 O O . ARG A 1 99 ? -6.511 2.989 -2.296 1.00 95.31 99 ARG A O 1
ATOM 790 N N . GLU A 1 100 ? -5.715 3.563 -4.305 1.00 96.81 100 GLU A N 1
ATOM 791 C CA . GLU A 1 100 ? -4.713 2.499 -4.357 1.00 96.81 100 GLU A CA 1
ATOM 792 C C . GLU A 1 100 ? -3.544 2.823 -3.420 1.00 96.81 100 GLU A C 1
ATOM 794 O O . GLU A 1 100 ? -2.951 3.901 -3.496 1.00 96.81 100 GLU A O 1
ATOM 799 N N . LEU A 1 101 ? -3.249 1.893 -2.514 1.00 97.56 101 LEU A N 1
ATOM 800 C CA . LEU A 1 101 ? -2.198 2.015 -1.504 1.00 97.56 101 LEU A CA 1
ATOM 801 C C . LEU A 1 101 ? -0.990 1.141 -1.833 1.00 97.56 101 LEU A C 1
ATOM 803 O O . LEU A 1 101 ? 0.140 1.536 -1.560 1.00 97.56 101 LEU A O 1
ATOM 807 N N . ALA A 1 102 ? -1.222 -0.012 -2.458 1.00 97.75 102 ALA A N 1
ATOM 808 C CA . ALA A 1 102 ? -0.164 -0.857 -2.986 1.00 97.75 102 ALA A CA 1
ATOM 809 C C . ALA A 1 102 ? -0.630 -1.618 -4.227 1.00 97.75 102 ALA A C 1
ATOM 811 O O . ALA A 1 102 ? -1.816 -1.932 -4.363 1.00 97.75 102 ALA A O 1
ATOM 812 N N . PHE A 1 103 ? 0.311 -1.939 -5.109 1.00 98.06 103 PHE A N 1
ATOM 813 C CA . PHE A 1 103 ? 0.089 -2.822 -6.253 1.00 98.06 103 PHE A CA 1
ATOM 814 C C . PHE A 1 103 ? 1.328 -3.673 -6.519 1.00 98.06 103 PHE A C 1
ATOM 816 O O . PHE A 1 103 ? 2.442 -3.266 -6.198 1.00 98.06 103 PHE A O 1
ATOM 823 N N . ARG A 1 104 ? 1.143 -4.863 -7.088 1.00 97.31 104 ARG A N 1
ATOM 824 C CA . ARG A 1 104 ? 2.230 -5.807 -7.341 1.00 97.31 104 ARG A CA 1
ATOM 825 C C . ARG A 1 104 ? 2.842 -5.610 -8.725 1.00 97.31 104 ARG A C 1
ATOM 827 O O . ARG A 1 104 ? 2.121 -5.528 -9.716 1.00 97.31 104 ARG A O 1
ATOM 834 N N . VAL A 1 105 ? 4.171 -5.591 -8.782 1.00 97.00 105 VAL A N 1
ATOM 835 C CA . VAL A 1 105 ? 4.976 -5.637 -10.014 1.00 97.00 105 VAL A CA 1
ATOM 836 C C . VAL A 1 105 ? 6.150 -6.579 -9.768 1.00 97.00 105 VAL A C 1
ATOM 838 O O . VAL A 1 105 ? 6.772 -6.504 -8.713 1.00 97.00 105 VAL A O 1
ATOM 841 N N . GLY A 1 106 ? 6.433 -7.499 -10.692 1.00 91.56 106 GLY A N 1
ATOM 842 C CA . GLY A 1 106 ? 7.624 -8.361 -10.609 1.00 91.56 106 GLY A CA 1
ATOM 843 C C . GLY A 1 106 ? 7.724 -9.211 -9.337 1.00 91.56 106 GLY A C 1
ATOM 844 O O . GLY A 1 106 ? 8.820 -9.506 -8.880 1.00 91.56 106 GLY A O 1
ATOM 845 N N . GLY A 1 107 ? 6.596 -9.573 -8.715 1.00 92.31 107 GLY A N 1
ATOM 846 C CA . GLY A 1 107 ? 6.613 -10.330 -7.459 1.00 92.31 107 GLY A CA 1
ATOM 847 C C . GLY A 1 107 ? 6.887 -9.494 -6.202 1.00 92.31 107 GLY A C 1
ATOM 848 O O . GLY A 1 107 ? 6.982 -10.066 -5.118 1.00 92.31 107 GLY A O 1
ATOM 849 N N . GLU A 1 108 ? 6.871 -8.160 -6.282 1.00 95.25 108 GLU A N 1
ATOM 850 C CA . GLU A 1 108 ? 6.991 -7.254 -5.126 1.00 95.25 108 GLU A CA 1
ATOM 851 C C . GLU A 1 108 ? 5.787 -6.304 -5.028 1.00 95.25 108 GLU A C 1
ATOM 853 O O . GLU A 1 108 ? 5.209 -5.913 -6.042 1.00 95.25 108 GLU A O 1
ATOM 858 N N . LEU A 1 109 ? 5.395 -5.927 -3.806 1.00 96.38 109 LEU A N 1
ATOM 859 C CA . LEU A 1 109 ? 4.383 -4.890 -3.585 1.00 96.38 109 LEU A CA 1
ATOM 860 C C . LEU A 1 109 ? 5.041 -3.511 -3.591 1.00 96.38 109 LEU A C 1
ATOM 862 O O . LEU A 1 109 ? 5.886 -3.213 -2.750 1.00 96.38 109 LEU A O 1
ATOM 866 N N . VAL A 1 110 ? 4.601 -2.673 -4.519 1.00 98.00 110 VAL A N 1
ATOM 867 C CA . VAL A 1 110 ? 4.997 -1.274 -4.660 1.00 98.00 110 VAL A CA 1
ATOM 868 C C . VAL A 1 110 ? 4.157 -0.403 -3.728 1.00 98.00 110 VAL A C 1
ATOM 870 O O . VAL A 1 110 ? 2.934 -0.553 -3.679 1.00 98.00 110 VAL A O 1
ATOM 873 N N . ASP A 1 111 ? 4.793 0.551 -3.043 1.00 97.62 111 ASP A N 1
ATOM 874 C CA . ASP A 1 111 ? 4.106 1.614 -2.298 1.00 97.62 111 ASP A CA 1
ATOM 875 C C . ASP A 1 111 ? 3.478 2.608 -3.286 1.00 97.62 111 ASP A C 1
ATOM 877 O O . ASP A 1 111 ? 4.140 3.497 -3.834 1.00 97.62 111 ASP A O 1
ATOM 881 N N . ALA A 1 112 ? 2.176 2.448 -3.526 1.00 97.75 112 ALA A N 1
ATOM 882 C CA . ALA A 1 112 ? 1.453 3.236 -4.513 1.00 97.75 112 ALA A CA 1
ATOM 883 C C . ALA A 1 112 ? 1.295 4.698 -4.084 1.00 97.75 112 ALA A C 1
ATOM 885 O O . ALA A 1 112 ? 1.236 5.587 -4.936 1.00 97.75 112 ALA A O 1
ATOM 886 N N . ALA A 1 113 ? 1.237 4.967 -2.776 1.00 95.00 113 ALA A N 1
ATOM 887 C CA . ALA A 1 113 ? 1.088 6.320 -2.262 1.00 95.00 113 ALA A CA 1
ATOM 888 C C . ALA A 1 113 ? 2.367 7.132 -2.495 1.00 95.00 113 ALA A C 1
ATOM 890 O O . ALA A 1 113 ? 2.292 8.249 -3.017 1.00 95.00 113 ALA A O 1
ATOM 891 N N . LYS A 1 114 ? 3.528 6.551 -2.170 1.00 97.31 114 LYS A N 1
ATOM 892 C CA . LYS A 1 114 ? 4.839 7.157 -2.429 1.00 97.31 114 LYS A CA 1
ATOM 893 C C . LYS A 1 114 ? 5.107 7.292 -3.924 1.00 97.31 114 LYS A C 1
ATOM 895 O O . LYS A 1 114 ? 5.541 8.353 -4.370 1.00 97.31 114 LYS A O 1
ATOM 900 N N . PHE A 1 115 ? 4.781 6.261 -4.702 1.00 98.38 115 PHE A N 1
ATOM 901 C CA . PHE A 1 115 ? 4.909 6.304 -6.155 1.00 98.38 115 PHE A CA 1
ATOM 902 C C . PHE A 1 115 ? 4.079 7.432 -6.763 1.00 98.38 115 PHE A C 1
ATOM 904 O O . PHE A 1 115 ? 4.619 8.278 -7.474 1.00 98.38 115 PHE A O 1
ATOM 911 N N . LYS A 1 116 ? 2.785 7.504 -6.427 1.00 97.12 116 LYS A N 1
ATOM 912 C CA . LYS A 1 116 ? 1.896 8.559 -6.921 1.00 97.12 116 LYS A CA 1
ATOM 913 C C . LYS A 1 116 ? 2.400 9.951 -6.544 1.00 97.12 116 LYS A C 1
ATOM 915 O O . LYS A 1 116 ? 2.396 10.831 -7.396 1.00 97.12 116 LYS A O 1
ATOM 920 N N . GLN A 1 117 ? 2.859 10.144 -5.307 1.00 97.38 117 GLN A N 1
ATOM 921 C CA . GLN A 1 117 ? 3.416 11.426 -4.878 1.00 97.38 117 GLN A CA 1
ATOM 922 C C . GLN A 1 117 ? 4.602 11.847 -5.755 1.00 97.38 117 GLN A C 1
ATOM 924 O O . GLN A 1 117 ? 4.673 12.998 -6.175 1.00 97.38 117 GLN A O 1
ATOM 929 N N . MET A 1 118 ? 5.515 10.923 -6.058 1.00 97.94 118 MET A N 1
ATOM 930 C CA . MET A 1 118 ? 6.669 11.220 -6.905 1.00 97.94 118 MET A CA 1
ATOM 931 C C . MET A 1 118 ? 6.279 11.475 -8.361 1.00 97.94 118 MET A C 1
ATOM 933 O O . MET A 1 118 ? 6.811 12.401 -8.969 1.00 97.94 118 MET A O 1
ATOM 937 N N . VAL A 1 119 ? 5.325 10.714 -8.907 1.00 98.12 119 VAL A N 1
ATOM 938 C CA . VAL A 1 119 ? 4.776 10.965 -10.249 1.00 98.12 119 VAL A CA 1
ATOM 939 C C . VAL A 1 119 ? 4.175 12.368 -10.323 1.00 98.12 119 VAL A C 1
ATOM 941 O O . VAL A 1 119 ? 4.558 13.136 -11.200 1.00 98.12 119 VAL A O 1
ATOM 944 N N . ASP A 1 120 ? 3.308 12.729 -9.372 1.00 97.12 120 ASP A N 1
ATOM 945 C CA . ASP A 1 120 ? 2.644 14.038 -9.334 1.00 97.12 120 ASP A CA 1
ATOM 946 C C . ASP A 1 120 ? 3.655 15.199 -9.196 1.00 97.12 120 ASP A C 1
ATOM 948 O O . ASP A 1 120 ? 3.424 16.289 -9.719 1.00 97.12 120 ASP A O 1
ATOM 952 N N . LEU A 1 121 ? 4.783 14.978 -8.508 1.00 97.00 121 LEU A N 1
ATOM 953 C CA . LEU A 1 121 ? 5.839 15.981 -8.321 1.00 97.00 121 LEU A CA 1
ATOM 954 C C . LEU A 1 121 ? 6.774 16.135 -9.527 1.00 97.00 121 LEU A C 1
ATOM 956 O O . LEU A 1 121 ? 7.305 17.224 -9.743 1.00 97.00 121 LEU A O 1
ATOM 960 N N . CYS A 1 122 ? 7.043 15.057 -10.267 1.00 96.56 122 CYS A N 1
ATOM 961 C CA . CYS A 1 122 ? 8.135 15.023 -11.244 1.00 96.56 122 CYS A CA 1
ATOM 962 C C . CYS A 1 122 ? 7.687 14.877 -12.703 1.00 96.56 122 CYS A C 1
ATOM 964 O O . CYS A 1 122 ? 8.463 15.232 -13.588 1.00 96.56 122 CYS A O 1
ATOM 966 N N . ILE A 1 123 ? 6.484 14.360 -12.971 1.00 96.88 123 ILE A N 1
ATOM 967 C CA . ILE A 1 123 ? 6.027 14.012 -14.324 1.00 96.88 123 ILE A CA 1
ATOM 968 C C . ILE A 1 123 ? 4.747 14.787 -14.655 1.00 96.88 123 ILE A C 1
ATOM 970 O O . ILE A 1 123 ? 3.662 14.473 -14.171 1.00 96.88 123 ILE A O 1
ATOM 974 N N . SER A 1 124 ? 4.858 15.800 -15.517 1.00 94.19 124 SER A N 1
ATOM 975 C CA . SER A 1 124 ? 3.740 16.699 -15.855 1.00 94.19 124 SER A CA 1
ATOM 976 C C . SER A 1 124 ? 2.682 16.080 -16.778 1.00 94.19 124 SER A C 1
ATOM 978 O O . SER A 1 124 ? 1.527 16.495 -16.764 1.00 94.19 124 SER A O 1
ATOM 980 N N . ASP A 1 125 ? 3.055 15.089 -17.580 1.00 94.81 125 ASP A N 1
ATOM 981 C CA . ASP A 1 125 ? 2.231 14.401 -18.585 1.00 94.81 125 ASP A CA 1
ATOM 982 C C . ASP A 1 125 ? 1.890 12.957 -18.171 1.00 94.81 125 ASP A C 1
ATOM 984 O O . ASP A 1 125 ? 1.602 12.100 -19.007 1.00 94.81 125 ASP A O 1
ATOM 988 N N . ALA A 1 126 ? 1.880 12.684 -16.862 1.00 93.31 126 ALA A N 1
ATOM 989 C CA . ALA A 1 126 ? 1.627 11.357 -16.301 1.00 93.31 126 ALA A CA 1
ATOM 990 C C . ALA A 1 126 ? 0.289 10.735 -16.747 1.00 93.31 126 ALA A C 1
ATOM 992 O O . ALA A 1 126 ? 0.167 9.515 -16.792 1.00 93.31 126 ALA A O 1
ATOM 993 N N . SER A 1 127 ? -0.709 11.547 -17.119 1.00 93.12 127 SER A N 1
ATOM 994 C CA . SER A 1 127 ? -2.009 11.062 -17.610 1.00 93.12 127 SER A CA 1
ATOM 995 C C . SER A 1 127 ? -1.933 10.313 -18.945 1.00 93.12 127 SER A C 1
ATOM 997 O O . SER A 1 127 ? -2.870 9.592 -19.279 1.00 93.12 127 SER A O 1
ATOM 999 N N . GLN A 1 128 ? -0.842 10.473 -19.701 1.00 94.06 128 GLN A N 1
ATOM 1000 C CA . GLN A 1 128 ? -0.605 9.797 -20.983 1.00 94.06 128 GLN A CA 1
ATOM 1001 C C . GLN A 1 128 ? 0.364 8.612 -20.857 1.00 94.06 128 GLN A C 1
ATOM 1003 O O . GLN A 1 128 ? 0.751 8.017 -21.862 1.00 94.06 128 GLN A O 1
ATOM 1008 N N . LYS A 1 129 ? 0.783 8.279 -19.631 1.00 95.12 129 LYS A N 1
ATOM 1009 C CA . LYS A 1 129 ? 1.811 7.277 -19.349 1.00 95.12 129 LYS A CA 1
ATOM 1010 C C . LYS A 1 129 ? 1.243 6.148 -18.499 1.00 95.12 129 LYS A C 1
ATOM 1012 O O . LYS A 1 129 ? 0.460 6.351 -17.573 1.00 95.12 129 LYS A O 1
ATOM 1017 N N . SER A 1 130 ? 1.671 4.930 -18.800 1.00 96.31 130 SER A N 1
ATOM 1018 C CA . SER A 1 130 ? 1.463 3.783 -17.917 1.00 96.31 130 SER A CA 1
ATOM 1019 C C . SER A 1 130 ? 2.304 3.918 -16.642 1.00 96.31 130 SER A C 1
ATOM 1021 O O . SER A 1 130 ? 3.320 4.613 -16.616 1.00 96.31 130 SER A O 1
ATOM 1023 N N . LYS A 1 131 ? 1.942 3.179 -15.585 1.00 96.81 131 LYS A N 1
ATOM 1024 C CA . LYS A 1 131 ? 2.752 3.110 -14.356 1.00 96.81 131 LYS A CA 1
ATOM 1025 C C . LYS A 1 131 ? 4.190 2.649 -14.628 1.00 96.81 131 LYS A C 1
ATOM 1027 O O . LYS A 1 131 ? 5.110 3.169 -14.012 1.00 96.81 131 LYS A O 1
ATOM 1032 N N . ALA A 1 132 ? 4.381 1.719 -15.565 1.00 97.38 132 ALA A N 1
ATOM 1033 C CA . ALA A 1 132 ? 5.703 1.237 -15.956 1.00 97.38 132 ALA A CA 1
ATOM 1034 C C . ALA A 1 132 ? 6.555 2.353 -16.586 1.00 97.38 132 ALA A C 1
ATOM 1036 O O . ALA A 1 132 ? 7.686 2.578 -16.166 1.00 97.38 132 ALA A O 1
ATOM 1037 N N . GLN A 1 133 ? 5.983 3.119 -17.522 1.00 97.69 133 GLN A N 1
ATOM 1038 C CA . GLN A 1 133 ? 6.658 4.280 -18.118 1.00 97.69 133 GLN A CA 1
ATOM 1039 C C . GLN A 1 133 ? 6.987 5.347 -17.068 1.00 97.69 133 GLN A C 1
ATOM 1041 O O . GLN A 1 133 ? 8.111 5.845 -17.035 1.00 97.69 133 GLN A O 1
ATOM 1046 N N . CYS A 1 134 ? 6.047 5.645 -16.167 1.00 98.06 134 CYS A N 1
ATOM 1047 C CA . CYS A 1 134 ? 6.283 6.570 -15.061 1.00 98.06 134 CYS A CA 1
ATOM 1048 C C . CYS A 1 134 ? 7.410 6.094 -14.128 1.00 98.06 134 CYS A C 1
ATOM 1050 O O . CYS A 1 134 ? 8.201 6.916 -13.677 1.00 98.06 134 CYS A O 1
ATOM 1052 N N . ALA A 1 135 ? 7.518 4.791 -13.846 1.00 98.06 135 ALA A N 1
ATOM 1053 C CA . ALA A 1 135 ? 8.591 4.242 -13.014 1.00 98.06 135 ALA A CA 1
ATOM 1054 C C . ALA A 1 135 ? 9.974 4.420 -13.664 1.00 98.06 135 ALA A C 1
ATOM 1056 O O . ALA A 1 135 ? 10.899 4.902 -13.010 1.00 98.06 135 ALA A O 1
ATOM 1057 N N . VAL A 1 136 ? 10.101 4.106 -14.957 1.00 98.00 136 VAL A N 1
ATOM 1058 C CA . VAL A 1 136 ? 11.349 4.290 -15.725 1.00 98.00 136 VAL A CA 1
ATOM 1059 C C . VAL A 1 136 ? 11.762 5.754 -15.794 1.00 98.00 136 VAL A C 1
ATOM 1061 O O . VAL A 1 136 ? 12.925 6.100 -15.576 1.00 98.00 136 VAL A O 1
ATOM 1064 N N . GLU A 1 137 ? 10.808 6.641 -16.049 1.00 97.81 137 GLU A N 1
ATOM 1065 C CA . GLU A 1 137 ? 11.082 8.070 -16.097 1.00 97.81 137 GLU A CA 1
ATOM 1066 C C . GLU A 1 137 ? 11.459 8.639 -14.729 1.00 97.81 137 GLU A C 1
ATOM 1068 O O . GLU A 1 137 ? 12.427 9.397 -14.639 1.00 97.81 137 GLU A O 1
ATOM 1073 N N . LEU A 1 138 ? 10.767 8.239 -13.656 1.00 97.81 138 LEU A N 1
ATOM 1074 C CA . LEU A 1 138 ? 11.130 8.628 -12.294 1.00 97.81 138 LEU A CA 1
ATOM 1075 C C . LEU A 1 138 ? 12.542 8.179 -11.942 1.00 97.81 138 LEU A C 1
ATOM 1077 O O . LEU A 1 138 ? 13.311 8.987 -11.423 1.00 97.81 138 LEU A O 1
ATOM 1081 N N . PHE A 1 139 ? 12.914 6.941 -12.267 1.00 97.56 139 PHE A N 1
ATOM 1082 C CA . PHE A 1 139 ? 14.281 6.470 -12.070 1.00 97.56 139 PHE A CA 1
ATOM 1083 C C . PHE A 1 139 ? 15.285 7.360 -12.814 1.00 97.56 139 PHE A C 1
ATOM 1085 O O . PHE A 1 139 ? 16.266 7.814 -12.222 1.00 97.56 139 PHE A O 1
ATOM 1092 N N . GLY A 1 140 ? 15.019 7.698 -14.079 1.00 96.19 140 GLY A N 1
ATOM 1093 C CA . GLY A 1 140 ? 15.871 8.589 -14.873 1.00 96.19 140 GLY A CA 1
ATOM 1094 C C . GLY A 1 140 ? 15.939 10.033 -14.351 1.00 96.19 140 GLY A C 1
ATOM 1095 O O . GLY A 1 140 ? 16.985 10.680 -14.440 1.00 96.19 140 GLY A O 1
ATOM 1096 N N . ILE A 1 141 ? 14.849 10.571 -13.801 1.00 95.56 141 ILE A N 1
ATOM 1097 C CA . ILE A 1 141 ? 14.818 11.893 -13.156 1.00 95.56 141 ILE A CA 1
ATOM 1098 C C . ILE A 1 141 ? 15.641 11.866 -11.865 1.00 95.56 141 ILE A C 1
ATOM 1100 O O . ILE A 1 141 ? 16.538 12.690 -11.687 1.00 95.56 141 ILE A O 1
ATOM 1104 N N . LEU A 1 142 ? 15.375 10.899 -10.988 1.00 94.31 142 LEU A N 1
ATOM 1105 C CA . LEU A 1 142 ? 16.006 10.795 -9.675 1.00 94.31 142 LEU A CA 1
ATOM 1106 C C . LEU A 1 142 ? 17.498 10.475 -9.773 1.00 94.31 142 LEU A C 1
ATOM 1108 O O . LEU A 1 142 ? 18.277 11.037 -9.009 1.00 94.31 142 LEU A O 1
ATOM 1112 N N . SER A 1 143 ? 17.913 9.676 -10.760 1.00 94.19 143 SER A N 1
ATOM 1113 C CA . SER A 1 143 ? 19.329 9.391 -11.045 1.00 94.19 143 SER A CA 1
ATOM 1114 C C . SER A 1 143 ? 20.137 10.640 -11.415 1.00 94.19 143 SER A C 1
ATOM 1116 O O . SER A 1 143 ? 21.352 10.667 -11.241 1.00 94.19 143 SER A O 1
ATOM 1118 N N . ARG A 1 144 ? 19.479 11.691 -11.924 1.00 92.69 144 ARG A N 1
ATOM 1119 C CA . ARG A 1 144 ? 20.118 12.959 -12.313 1.00 92.69 144 ARG A CA 1
ATOM 1120 C C . ARG A 1 144 ? 20.116 14.008 -11.200 1.00 92.69 144 ARG A C 1
ATOM 1122 O O . ARG A 1 144 ? 20.707 15.072 -11.379 1.00 92.69 144 ARG A O 1
ATOM 1129 N N . MET A 1 145 ? 19.459 13.748 -10.067 1.00 88.56 145 MET A N 1
ATOM 1130 C CA . MET A 1 145 ? 19.413 14.707 -8.964 1.00 88.56 145 MET A CA 1
ATOM 1131 C C . MET A 1 145 ? 20.772 14.823 -8.253 1.00 88.56 145 MET A C 1
ATOM 1133 O O . MET A 1 145 ? 21.510 13.838 -8.148 1.00 88.56 145 MET A O 1
ATOM 1137 N N . PRO A 1 146 ? 21.117 16.006 -7.711 1.00 80.19 146 PRO A N 1
ATOM 1138 C CA . PRO A 1 146 ? 22.320 16.171 -6.902 1.00 80.19 146 PRO A CA 1
ATOM 1139 C C . PRO A 1 146 ? 22.372 15.149 -5.757 1.00 80.19 146 PRO A C 1
ATOM 1141 O O . PRO A 1 146 ? 21.396 14.962 -5.033 1.00 80.19 146 PRO A O 1
ATOM 1144 N N . GLY A 1 147 ? 23.510 14.468 -5.606 1.00 73.38 147 GLY A N 1
ATOM 1145 C CA . GLY A 1 147 ? 23.693 13.404 -4.611 1.00 73.38 147 GLY A CA 1
ATOM 1146 C C . GLY A 1 147 ? 23.222 12.009 -5.045 1.00 73.38 147 GLY A C 1
ATOM 1147 O O . GLY A 1 147 ? 23.478 11.053 -4.322 1.00 73.38 147 GLY A O 1
ATOM 1148 N N . ALA A 1 148 ? 22.599 11.854 -6.220 1.00 74.31 148 ALA A N 1
ATOM 1149 C CA . ALA A 1 148 ? 22.214 10.543 -6.756 1.00 74.31 148 ALA A CA 1
ATOM 1150 C C . ALA A 1 148 ? 23.350 9.818 -7.501 1.00 74.31 148 ALA A C 1
ATOM 1152 O O . ALA A 1 148 ? 23.297 8.607 -7.657 1.00 74.31 148 ALA A O 1
ATOM 1153 N N . SER A 1 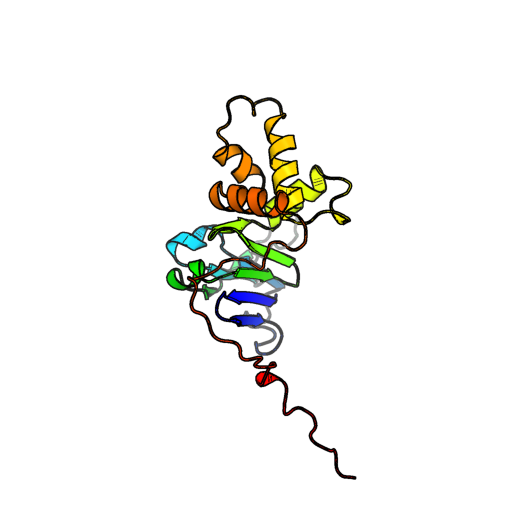149 ? 24.414 10.526 -7.903 1.00 64.50 149 SER A N 1
ATOM 1154 C CA . SER A 1 149 ? 25.536 9.961 -8.679 1.00 64.50 149 SER A CA 1
ATOM 1155 C C . SER A 1 149 ? 26.333 8.857 -7.960 1.00 64.50 149 SER A C 1
ATOM 1157 O O . SER A 1 149 ? 27.170 8.218 -8.592 1.00 64.50 149 SER A O 1
ATOM 1159 N N . VAL A 1 150 ? 26.116 8.662 -6.656 1.00 73.25 150 VAL A N 1
ATOM 1160 C CA . VAL A 1 150 ? 26.749 7.611 -5.833 1.00 73.25 150 VAL A CA 1
ATOM 1161 C C . VAL A 1 150 ? 25.698 6.653 -5.250 1.00 73.25 150 VAL A C 1
ATOM 1163 O O . VAL A 1 150 ? 26.048 5.663 -4.615 1.00 73.25 150 VAL A O 1
ATOM 1166 N N . ALA A 1 151 ? 24.408 6.936 -5.455 1.00 81.12 151 ALA A N 1
ATOM 1167 C CA . ALA A 1 151 ? 23.330 6.111 -4.930 1.00 81.12 151 ALA A CA 1
ATOM 1168 C C . ALA A 1 151 ? 23.233 4.808 -5.731 1.00 81.12 151 ALA A C 1
ATOM 1170 O O . ALA A 1 151 ? 23.285 4.815 -6.963 1.00 81.12 151 ALA A O 1
ATOM 1171 N N . ALA A 1 152 ? 23.074 3.691 -5.025 1.00 90.69 152 ALA A N 1
ATOM 1172 C CA . ALA A 1 152 ? 22.814 2.408 -5.663 1.00 90.69 152 ALA A CA 1
ATOM 1173 C C . ALA A 1 152 ? 21.408 2.409 -6.311 1.00 90.69 152 ALA A C 1
ATOM 1175 O O . ALA A 1 152 ? 20.514 3.107 -5.812 1.00 90.69 152 ALA A O 1
ATOM 1176 N N . PRO A 1 153 ? 21.170 1.651 -7.398 1.00 93.81 153 PRO A N 1
ATOM 1177 C CA . PRO A 1 153 ? 19.861 1.581 -8.056 1.00 93.81 153 PRO A CA 1
ATOM 1178 C C . PRO A 1 153 ? 18.701 1.265 -7.101 1.00 93.81 153 PRO A C 1
ATOM 1180 O O . PRO A 1 153 ? 17.622 1.844 -7.227 1.00 93.81 153 PRO A O 1
ATOM 1183 N N . GLU A 1 154 ? 18.932 0.413 -6.103 1.00 95.50 154 GLU A N 1
ATOM 1184 C CA . GLU A 1 154 ? 17.976 0.057 -5.053 1.00 95.50 154 GLU A CA 1
ATOM 1185 C C . GLU A 1 154 ? 17.553 1.286 -4.238 1.00 95.50 154 GLU A C 1
ATOM 1187 O O . GLU A 1 154 ? 16.373 1.474 -3.934 1.00 95.50 154 GLU A O 1
ATOM 1192 N N . GLU A 1 155 ? 18.509 2.157 -3.906 1.00 94.50 155 GLU A N 1
ATOM 1193 C CA . GLU A 1 155 ? 18.240 3.382 -3.159 1.00 94.50 155 GLU A CA 1
ATOM 1194 C C . GLU A 1 155 ? 17.389 4.340 -3.995 1.00 94.50 155 GLU A C 1
ATOM 1196 O O . GLU A 1 155 ? 16.425 4.913 -3.484 1.00 94.50 155 GLU A O 1
ATOM 1201 N N . ILE A 1 156 ? 17.691 4.470 -5.290 1.00 96.00 156 ILE A N 1
ATOM 1202 C CA . ILE A 1 156 ? 16.911 5.292 -6.221 1.00 96.00 156 ILE A CA 1
ATOM 1203 C C . ILE A 1 156 ? 15.477 4.756 -6.326 1.00 96.00 156 ILE A C 1
ATOM 1205 O O . ILE A 1 156 ? 14.537 5.535 -6.158 1.00 96.00 156 ILE A O 1
ATOM 1209 N N . CYS A 1 157 ? 15.299 3.442 -6.507 1.00 97.56 157 CYS A N 1
ATOM 1210 C CA . CYS A 1 157 ? 13.986 2.783 -6.548 1.00 97.56 157 CYS A CA 1
ATOM 1211 C C . CYS A 1 157 ? 13.171 3.039 -5.274 1.00 97.56 157 CYS A C 1
ATOM 1213 O O . CYS A 1 157 ? 12.005 3.453 -5.326 1.00 97.56 157 CYS A O 1
ATOM 1215 N N . SER A 1 158 ? 13.819 2.906 -4.114 1.00 96.00 158 SER A N 1
ATOM 1216 C CA . SER A 1 158 ? 13.167 3.094 -2.818 1.00 96.00 158 SER A CA 1
ATOM 1217 C C . SER A 1 158 ? 12.586 4.503 -2.643 1.00 96.00 158 SER A C 1
ATOM 1219 O O . SER A 1 158 ? 11.580 4.675 -1.946 1.00 96.00 158 SER A O 1
ATOM 1221 N N . ARG A 1 159 ? 13.162 5.529 -3.295 1.00 95.81 159 ARG A N 1
ATOM 1222 C CA . ARG A 1 159 ? 12.698 6.927 -3.209 1.00 95.81 159 ARG A CA 1
ATOM 1223 C C . ARG A 1 159 ? 11.320 7.135 -3.833 1.00 95.81 159 ARG A C 1
ATOM 1225 O O . ARG A 1 159 ? 10.625 8.049 -3.404 1.00 95.81 159 ARG A O 1
ATOM 1232 N N . PHE A 1 160 ? 10.893 6.271 -4.752 1.00 97.19 160 PHE A N 1
ATOM 1233 C CA . PHE A 1 160 ? 9.562 6.326 -5.364 1.00 97.19 160 PHE A CA 1
ATOM 1234 C C . PHE A 1 160 ? 8.699 5.088 -5.089 1.00 97.19 160 PHE A C 1
ATOM 1236 O O . PHE A 1 160 ? 7.674 4.903 -5.734 1.00 97.19 160 PHE A O 1
ATOM 1243 N N . GLY A 1 161 ? 9.066 4.274 -4.095 1.00 97.12 161 GLY A N 1
ATOM 1244 C CA . GLY A 1 161 ? 8.215 3.191 -3.589 1.00 97.12 161 GLY A CA 1
ATOM 1245 C C . GLY A 1 161 ? 8.401 1.839 -4.275 1.00 97.12 161 GLY A C 1
ATOM 1246 O O . GLY A 1 161 ? 7.618 0.930 -4.010 1.00 97.12 161 GLY A O 1
ATOM 1247 N N . PHE A 1 162 ? 9.422 1.695 -5.123 1.00 98.19 162 PHE A N 1
ATOM 1248 C CA . PHE A 1 162 ? 9.756 0.444 -5.804 1.00 98.19 162 PHE A CA 1
ATOM 1249 C C . PHE A 1 162 ? 10.913 -0.280 -5.107 1.00 98.19 162 PHE A C 1
ATOM 1251 O O . PHE A 1 162 ? 11.853 0.353 -4.619 1.00 98.19 162 PHE A O 1
ATOM 1258 N N . GLY A 1 163 ? 10.861 -1.612 -5.107 1.00 97.06 163 GLY A N 1
ATOM 1259 C CA . GLY A 1 163 ? 12.060 -2.443 -5.010 1.00 97.06 163 GLY A CA 1
ATOM 1260 C C . GLY A 1 163 ? 12.758 -2.534 -6.370 1.00 97.06 163 GLY A C 1
ATOM 1261 O O . GLY A 1 163 ? 12.176 -2.182 -7.401 1.00 97.06 163 GLY A O 1
ATOM 1262 N N . LEU A 1 164 ? 14.019 -2.974 -6.382 1.00 96.94 164 LEU A N 1
ATOM 1263 C CA . LEU A 1 164 ? 14.778 -3.085 -7.632 1.00 96.94 164 LEU A CA 1
ATOM 1264 C C . LEU A 1 164 ? 14.165 -4.131 -8.576 1.00 96.94 164 LEU A C 1
ATOM 1266 O O . LEU A 1 164 ? 14.047 -3.862 -9.765 1.00 96.94 164 LEU A O 1
ATOM 1270 N N . GLY A 1 165 ? 13.689 -5.268 -8.055 1.00 97.19 165 GLY A N 1
ATOM 1271 C CA . GLY A 1 165 ? 13.063 -6.312 -8.874 1.00 97.19 165 GLY A CA 1
ATOM 1272 C C . GLY A 1 165 ? 11.767 -5.844 -9.544 1.00 97.19 165 GLY A C 1
ATOM 1273 O O . GLY A 1 165 ? 11.571 -6.052 -10.742 1.00 97.19 165 GLY A O 1
ATOM 1274 N N . ALA A 1 166 ? 10.903 -5.135 -8.810 1.00 97.81 166 ALA A N 1
ATOM 1275 C CA . ALA A 1 166 ? 9.723 -4.490 -9.385 1.00 97.81 166 ALA A CA 1
ATOM 1276 C C . ALA A 1 166 ? 10.082 -3.450 -10.451 1.00 97.81 166 ALA A C 1
ATOM 1278 O O . ALA A 1 166 ? 9.344 -3.289 -11.425 1.00 97.81 166 ALA A O 1
ATOM 1279 N N . TYR A 1 167 ? 11.182 -2.719 -10.262 1.00 98.31 167 TYR A N 1
ATOM 1280 C CA . TYR A 1 167 ? 11.643 -1.744 -11.242 1.00 98.31 167 TYR A CA 1
ATOM 1281 C C . TYR A 1 167 ? 12.158 -2.421 -12.515 1.00 98.31 167 TYR A C 1
ATOM 1283 O O . TYR A 1 167 ? 11.778 -1.996 -13.604 1.00 98.31 167 TYR A O 1
ATOM 1291 N N . ASP A 1 168 ? 12.948 -3.486 -12.398 1.00 97.56 168 ASP A N 1
ATOM 1292 C CA . ASP A 1 168 ? 13.451 -4.244 -13.547 1.00 97.56 168 ASP A CA 1
ATOM 1293 C C . ASP A 1 168 ? 12.298 -4.818 -14.385 1.00 97.56 168 ASP A C 1
ATOM 1295 O O . ASP A 1 168 ? 12.301 -4.715 -15.615 1.00 97.56 168 ASP A O 1
ATOM 1299 N N . GLU A 1 169 ? 11.256 -5.335 -13.729 1.00 97.69 169 GLU A N 1
ATOM 1300 C CA . GLU A 1 169 ? 10.039 -5.787 -14.409 1.00 97.69 169 GLU A CA 1
ATOM 1301 C C . GLU A 1 169 ? 9.295 -4.614 -15.076 1.00 97.69 169 GLU A C 1
ATOM 1303 O O . GLU A 1 169 ? 8.880 -4.710 -16.231 1.00 97.69 169 GLU A O 1
ATOM 1308 N N . ALA A 1 170 ? 9.157 -3.470 -14.396 1.00 97.25 170 ALA A N 1
ATOM 1309 C CA . ALA A 1 170 ? 8.555 -2.274 -14.988 1.00 97.25 170 ALA A CA 1
ATOM 1310 C C . ALA A 1 170 ? 9.347 -1.770 -16.208 1.00 97.25 170 ALA A C 1
ATOM 1312 O O . ALA A 1 170 ? 8.751 -1.356 -17.205 1.00 97.25 170 ALA A O 1
ATOM 1313 N N . LEU A 1 171 ? 10.678 -1.842 -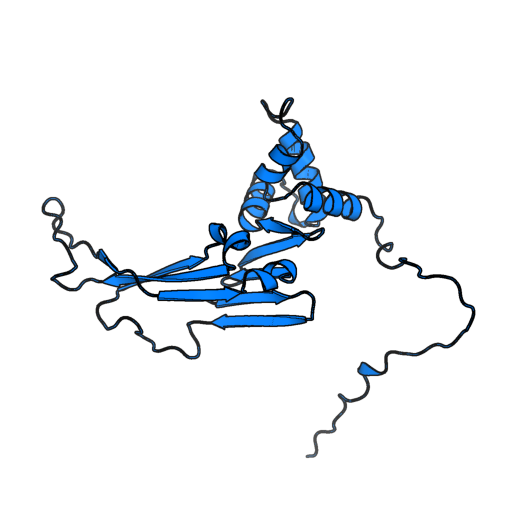16.159 1.00 97.06 171 LEU A N 1
ATOM 1314 C CA . LEU A 1 171 ? 11.558 -1.500 -17.268 1.00 97.06 171 LEU A CA 1
ATOM 1315 C C . LEU A 1 171 ? 11.330 -2.442 -18.454 1.00 97.06 171 LEU A C 1
ATOM 1317 O O . LEU A 1 171 ? 11.108 -1.957 -19.567 1.00 97.06 171 LEU A O 1
ATOM 1321 N N . ALA A 1 172 ? 11.290 -3.756 -18.218 1.00 96.31 172 ALA A N 1
ATOM 1322 C CA . ALA A 1 172 ? 10.996 -4.756 -19.245 1.00 96.31 172 ALA A CA 1
ATOM 1323 C C . ALA A 1 172 ? 9.614 -4.538 -19.891 1.00 96.31 172 ALA A C 1
ATOM 1325 O O . ALA A 1 172 ? 9.487 -4.551 -21.119 1.00 96.31 172 ALA A O 1
ATOM 1326 N N . ILE A 1 173 ? 8.590 -4.247 -19.080 1.00 94.62 173 ILE A N 1
ATOM 1327 C CA . ILE A 1 173 ? 7.239 -3.910 -19.551 1.00 94.62 173 ILE A CA 1
ATOM 1328 C C . ILE A 1 173 ? 7.259 -2.643 -20.414 1.00 94.62 173 ILE A C 1
ATOM 1330 O O . ILE A 1 173 ? 6.644 -2.614 -21.476 1.00 94.62 173 ILE A O 1
ATOM 1334 N N . SER A 1 174 ? 7.970 -1.597 -19.985 1.00 91.69 174 SER A N 1
ATOM 1335 C CA . SER A 1 174 ? 8.017 -0.317 -20.707 1.00 91.69 174 SER A CA 1
ATOM 1336 C C . SER A 1 174 ? 8.747 -0.400 -22.055 1.00 91.69 174 SER A C 1
ATOM 1338 O O . SER A 1 174 ? 8.431 0.360 -22.969 1.00 91.69 174 SER A O 1
ATOM 1340 N N . ALA A 1 175 ? 9.716 -1.313 -22.171 1.00 86.94 175 ALA A N 1
ATOM 1341 C CA . ALA A 1 175 ? 10.509 -1.538 -23.376 1.00 86.94 175 ALA A CA 1
ATOM 1342 C C . ALA A 1 175 ? 9.801 -2.454 -24.389 1.00 86.94 175 ALA A C 1
ATOM 1344 O O . ALA A 1 175 ? 10.205 -2.527 -25.551 1.00 86.94 175 ALA A O 1
ATOM 1345 N N . SER A 1 176 ? 8.754 -3.157 -23.955 1.00 79.31 176 SER A N 1
ATOM 1346 C CA . SER A 1 176 ? 8.006 -4.093 -24.786 1.00 79.31 176 SER A CA 1
ATOM 1347 C C . SER A 1 176 ? 7.073 -3.340 -25.746 1.00 79.31 176 SER A C 1
ATOM 1349 O O . SER A 1 176 ? 6.274 -2.512 -25.300 1.00 79.31 176 SER A O 1
ATOM 1351 N N . PRO A 1 177 ? 7.122 -3.604 -27.068 1.00 61.72 177 PRO A N 1
ATOM 1352 C CA . PRO A 1 177 ? 6.191 -2.989 -28.003 1.00 61.72 177 PRO A CA 1
ATOM 1353 C C . PRO A 1 177 ? 4.751 -3.448 -27.707 1.00 61.72 177 PRO A C 1
ATOM 1355 O O . PRO A 1 177 ? 4.545 -4.593 -27.271 1.00 61.72 177 PRO A O 1
ATOM 1358 N N . PRO A 1 178 ? 3.744 -2.587 -27.952 1.00 55.50 178 PRO A N 1
ATOM 1359 C CA . PRO A 1 178 ? 2.343 -2.938 -27.744 1.00 55.50 178 PRO A CA 1
ATOM 1360 C C . PRO A 1 178 ? 1.984 -4.181 -28.577 1.00 55.50 178 PRO A C 1
ATOM 1362 O O . PRO A 1 178 ? 2.103 -4.160 -29.798 1.00 55.50 178 PRO A O 1
ATOM 1365 N N . GLY A 1 179 ? 1.577 -5.266 -27.903 1.00 53.22 179 GLY A N 1
ATOM 1366 C CA . GLY A 1 179 ? 1.178 -6.540 -28.526 1.00 53.22 179 GLY A CA 1
ATOM 1367 C C . GLY A 1 179 ? 2.034 -7.771 -28.184 1.00 53.22 179 GLY A C 1
ATOM 1368 O O . GLY A 1 179 ? 1.659 -8.875 -28.554 1.00 53.22 179 GLY A O 1
ATOM 1369 N N . SER A 1 180 ? 3.141 -7.624 -27.448 1.00 54.62 180 SER A N 1
ATOM 1370 C CA . SER A 1 180 ? 4.070 -8.735 -27.132 1.00 54.62 180 SER A CA 1
ATOM 1371 C C . SER A 1 180 ? 3.740 -9.546 -25.864 1.00 54.62 180 SER A C 1
ATOM 1373 O O . SER A 1 180 ? 4.415 -10.528 -25.566 1.00 54.62 180 SER A O 1
ATOM 1375 N N . PHE A 1 181 ? 2.672 -9.203 -25.135 1.00 47.34 181 PHE A N 1
ATO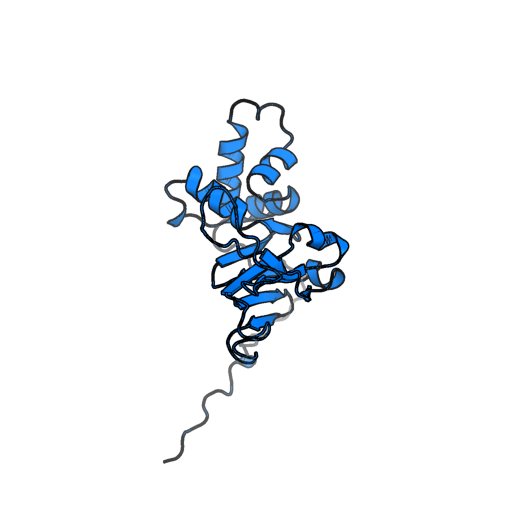M 1376 C CA . PHE A 1 181 ? 2.277 -9.869 -23.878 1.00 47.34 181 PHE A CA 1
ATOM 1377 C C . PHE A 1 181 ? 1.752 -11.316 -24.037 1.00 47.34 181 PHE A C 1
ATOM 1379 O O . PHE A 1 181 ? 1.339 -11.921 -23.050 1.00 47.34 181 PHE A O 1
ATOM 1386 N N . GLY A 1 182 ? 1.758 -11.880 -25.252 1.00 47.72 182 GLY A N 1
ATOM 1387 C CA . GLY A 1 182 ? 1.115 -13.159 -25.577 1.00 47.72 182 GLY A CA 1
ATOM 1388 C C . GLY A 1 182 ? 2.026 -14.363 -25.838 1.00 47.72 182 GLY A C 1
ATOM 1389 O O . GLY A 1 182 ? 1.517 -15.477 -25.885 1.00 47.72 182 GLY A O 1
ATOM 1390 N N . GLU A 1 183 ? 3.344 -14.213 -25.988 1.00 42.50 183 GLU A N 1
ATOM 1391 C CA . GLU A 1 183 ? 4.191 -15.330 -26.445 1.00 42.50 183 GLU A CA 1
ATOM 1392 C C . GLU A 1 183 ? 5.180 -15.793 -25.375 1.00 42.50 183 GLU A C 1
ATOM 1394 O O . GLU A 1 183 ? 6.392 -15.613 -25.464 1.00 42.50 183 GLU A O 1
ATOM 1399 N N . ARG A 1 184 ? 4.653 -16.481 -24.359 1.00 39.78 184 ARG A N 1
ATOM 1400 C CA . ARG A 1 184 ? 5.425 -17.518 -23.667 1.00 39.78 184 ARG A CA 1
ATOM 1401 C C . ARG A 1 184 ? 4.997 -18.863 -24.251 1.00 39.78 184 ARG A C 1
ATOM 1403 O O . ARG A 1 184 ? 4.060 -19.480 -23.765 1.00 39.78 184 ARG A O 1
ATOM 1410 N N . HIS A 1 185 ? 5.663 -19.288 -25.324 1.00 37.00 185 HIS A N 1
ATOM 1411 C CA . HIS A 1 185 ? 5.525 -20.636 -25.879 1.00 37.00 185 HIS A CA 1
ATOM 1412 C C . HIS A 1 185 ? 6.021 -21.680 -24.861 1.00 37.00 185 HIS A C 1
ATOM 1414 O O . HIS A 1 185 ? 7.222 -21.696 -24.572 1.00 37.00 185 HIS A O 1
ATOM 1420 N N . PRO A 1 186 ? 5.178 -22.600 -24.350 1.00 41.34 186 PRO A N 1
ATOM 1421 C CA . PRO A 1 186 ? 5.662 -23.923 -24.006 1.00 41.34 186 PRO A CA 1
ATOM 1422 C C . PRO A 1 186 ? 5.811 -24.728 -25.308 1.00 41.34 186 PRO A C 1
ATOM 1424 O O . PRO A 1 186 ? 5.285 -24.352 -26.356 1.00 41.34 186 PRO A O 1
ATOM 1427 N N . GLY A 1 187 ? 6.617 -25.782 -25.260 1.00 34.94 187 GLY A N 1
ATOM 1428 C CA . GLY A 1 187 ? 7.156 -26.475 -26.426 1.00 34.94 187 GLY A CA 1
ATOM 1429 C C . GLY A 1 187 ? 6.146 -26.852 -27.513 1.00 34.94 187 GLY A C 1
ATOM 1430 O O . GLY A 1 187 ? 4.985 -27.149 -27.254 1.00 34.94 187 GLY A O 1
ATOM 1431 N N . LYS A 1 188 ? 6.662 -26.866 -28.746 1.00 37.28 188 LYS A N 1
ATOM 1432 C CA . LYS A 1 188 ? 6.076 -27.537 -29.907 1.00 37.28 188 LYS A CA 1
ATOM 1433 C C . LYS A 1 188 ? 5.462 -28.881 -29.509 1.00 37.28 188 LYS A C 1
ATOM 1435 O O . LYS A 1 188 ? 6.214 -29.785 -29.167 1.00 37.28 188 LYS A O 1
ATOM 1440 N N . GLU A 1 189 ? 4.162 -29.026 -29.710 1.00 34.41 189 GLU A N 1
ATOM 1441 C CA . GLU A 1 189 ? 3.578 -30.242 -30.262 1.00 34.41 189 GLU A CA 1
ATOM 1442 C C . GLU A 1 189 ? 2.409 -29.851 -31.172 1.00 34.41 189 GLU A C 1
ATOM 1444 O O . GLU A 1 189 ? 1.631 -28.941 -30.895 1.00 34.41 189 GLU A O 1
ATOM 1449 N N . ASP A 1 190 ? 2.431 -30.473 -32.339 1.00 37.31 190 ASP A N 1
ATOM 1450 C CA . ASP A 1 190 ? 1.612 -30.249 -33.519 1.00 37.31 190 ASP A CA 1
ATOM 1451 C C . ASP A 1 190 ? 0.186 -30.773 -33.278 1.00 37.31 190 ASP A C 1
ATOM 1453 O O . ASP A 1 190 ? 0.021 -31.893 -32.795 1.00 37.31 190 ASP A O 1
ATOM 1457 N N . GLY A 1 191 ? -0.847 -29.990 -33.598 1.00 33.78 191 GLY A N 1
ATOM 1458 C CA . GLY A 1 191 ? -2.229 -30.451 -33.445 1.00 33.78 191 GLY A CA 1
ATOM 1459 C C . GLY A 1 191 ? -3.266 -29.338 -33.398 1.00 33.78 191 GLY A C 1
ATOM 1460 O O . GLY A 1 191 ? -3.609 -28.817 -32.344 1.00 33.78 191 GLY A O 1
ATOM 1461 N N . THR A 1 192 ? -3.791 -28.993 -34.565 1.00 38.72 192 THR A N 1
ATOM 1462 C CA . THR A 1 192 ? -4.939 -28.109 -34.775 1.00 38.72 192 THR A CA 1
ATOM 1463 C C . THR A 1 192 ? -6.169 -28.578 -33.988 1.00 38.72 192 THR A C 1
ATOM 1465 O O . THR A 1 192 ? -6.634 -29.688 -34.226 1.00 38.72 192 THR A O 1
ATOM 1468 N N . GLN A 1 193 ? -6.749 -27.719 -33.142 1.00 36.16 193 GLN A N 1
ATOM 1469 C CA . GLN A 1 193 ? -8.202 -27.629 -32.941 1.00 36.16 193 GLN A CA 1
ATOM 1470 C C . GLN A 1 193 ? -8.579 -26.321 -32.231 1.00 36.16 193 GLN A C 1
ATOM 1472 O O . GLN A 1 193 ? -8.160 -26.034 -31.115 1.00 36.16 193 GLN A O 1
ATOM 1477 N N . ASP A 1 194 ? -9.363 -25.528 -32.955 1.00 45.59 194 ASP A N 1
ATOM 1478 C CA . ASP A 1 194 ? -10.034 -24.305 -32.535 1.00 45.59 194 ASP A CA 1
ATOM 1479 C C . ASP A 1 194 ? -11.086 -24.648 -31.465 1.00 45.59 194 ASP A C 1
ATOM 1481 O O . ASP A 1 194 ? -12.116 -25.254 -31.766 1.00 45.59 194 ASP A O 1
ATOM 1485 N N . VAL A 1 195 ? -10.801 -24.324 -30.203 1.00 42.66 195 VAL A N 1
ATOM 1486 C CA . VAL A 1 195 ? -11.757 -24.420 -29.092 1.00 42.66 195 VAL A CA 1
ATOM 1487 C C . VAL A 1 195 ? -12.119 -23.011 -28.646 1.00 42.66 195 VAL A C 1
ATOM 1489 O O . VAL A 1 195 ? -11.451 -22.384 -27.825 1.00 42.66 195 VAL A O 1
ATOM 1492 N N . GLY A 1 196 ? -13.192 -22.499 -29.247 1.00 37.53 196 GLY A N 1
ATOM 1493 C CA . GLY A 1 196 ? -13.835 -21.264 -28.825 1.00 37.53 196 GLY A CA 1
ATOM 1494 C C . GLY A 1 196 ? -14.223 -21.308 -27.345 1.00 37.53 196 GLY A C 1
ATOM 1495 O O . GLY A 1 196 ? -14.598 -22.350 -26.815 1.00 37.53 196 GLY A O 1
ATOM 1496 N N . CYS A 1 197 ? -14.124 -20.151 -26.691 1.00 39.31 197 CYS A N 1
ATOM 1497 C CA . CYS A 1 197 ? -14.439 -19.911 -25.286 1.00 39.31 197 CYS A CA 1
ATOM 1498 C C . CYS A 1 197 ? -15.797 -20.507 -24.857 1.00 39.31 197 CYS A C 1
ATOM 1500 O O . CYS A 1 197 ? -16.840 -19.867 -24.990 1.00 39.31 197 CYS A O 1
ATOM 1502 N N . GLU A 1 198 ? -15.777 -21.713 -24.285 1.00 43.78 198 GLU A N 1
ATOM 1503 C CA . GLU A 1 198 ? -16.966 -22.418 -23.780 1.00 43.78 198 GLU A CA 1
ATOM 1504 C C . GLU A 1 198 ? -17.550 -21.834 -22.482 1.00 43.78 198 GLU A C 1
ATOM 1506 O O . GLU A 1 198 ? -18.645 -22.212 -22.081 1.00 43.78 198 GLU A O 1
ATOM 1511 N N . TRP A 1 199 ? -16.886 -20.880 -21.827 1.00 56.59 199 TRP A N 1
ATOM 1512 C CA . TRP A 1 199 ? -17.347 -20.334 -20.542 1.00 56.59 199 TRP A CA 1
ATOM 1513 C C . TRP A 1 199 ? -18.390 -19.206 -20.662 1.00 56.59 199 TRP A C 1
ATOM 1515 O O . TRP A 1 199 ? -18.874 -18.720 -19.644 1.00 56.59 199 TRP A O 1
ATOM 1525 N N . MET A 1 200 ? -18.757 -18.795 -21.883 1.00 46.34 200 MET A N 1
ATOM 1526 C CA . MET A 1 200 ? -19.735 -17.720 -22.136 1.00 46.34 200 MET A CA 1
ATOM 1527 C C . MET A 1 200 ? -21.122 -18.204 -22.592 1.00 46.34 200 MET A C 1
ATOM 1529 O O . MET A 1 200 ? -22.002 -17.383 -22.840 1.00 46.34 200 MET A O 1
ATOM 1533 N N . LYS A 1 201 ? -21.362 -19.517 -22.701 1.00 47.03 201 LYS A N 1
ATOM 1534 C CA . LYS A 1 201 ? -22.691 -20.045 -23.050 1.00 47.03 201 LYS A CA 1
ATOM 1535 C C . LYS A 1 201 ? -23.509 -20.308 -21.788 1.00 47.03 201 LYS A C 1
ATOM 1537 O O . LYS A 1 201 ? -23.344 -21.344 -21.156 1.00 47.03 201 LYS A O 1
ATOM 1542 N N . GLY A 1 202 ? -24.398 -19.378 -21.446 1.00 46.62 202 GLY A N 1
ATOM 1543 C CA . GLY A 1 202 ? -25.391 -19.598 -20.388 1.00 46.62 202 GLY A CA 1
ATOM 1544 C C . GLY A 1 202 ? -26.024 -18.353 -19.765 1.00 46.62 202 GLY A C 1
ATOM 1545 O O . GLY A 1 202 ? -26.563 -18.471 -18.676 1.00 46.62 202 GLY A O 1
ATOM 1546 N N . LEU A 1 203 ? -25.936 -17.173 -20.391 1.00 48.47 203 LEU A N 1
ATOM 1547 C CA . LEU A 1 203 ? -26.527 -15.937 -19.847 1.00 48.47 203 LEU A CA 1
ATOM 1548 C C . LEU A 1 203 ? -27.780 -15.448 -20.585 1.00 48.47 203 LEU A C 1
ATOM 1550 O O . LEU A 1 203 ? -28.281 -14.375 -20.266 1.00 48.47 203 LEU A O 1
ATOM 1554 N N . ASP A 1 204 ? -28.319 -16.247 -21.502 1.00 50.94 204 ASP A N 1
ATOM 1555 C CA . ASP A 1 204 ? -29.591 -15.948 -22.157 1.00 50.94 204 ASP A CA 1
ATOM 1556 C C . ASP A 1 204 ? -30.702 -16.794 -21.518 1.00 50.94 204 ASP A C 1
ATOM 1558 O O . ASP A 1 204 ? -31.203 -17.737 -22.127 1.00 50.94 204 ASP A O 1
ATOM 1562 N N . ASP A 1 205 ? -31.053 -16.483 -20.268 1.00 52.84 205 ASP A N 1
ATOM 1563 C CA . ASP A 1 205 ? -32.313 -16.949 -19.682 1.00 52.84 205 ASP A CA 1
ATOM 1564 C C . ASP A 1 205 ? -33.415 -15.932 -20.014 1.00 52.84 205 ASP A C 1
ATOM 1566 O O . ASP A 1 205 ? -33.393 -14.773 -19.588 1.00 52.84 205 ASP A O 1
ATOM 1570 N N . GLU A 1 206 ? -34.367 -16.397 -20.823 1.00 48.78 206 GLU A N 1
ATOM 1571 C CA . GLU A 1 206 ? -35.619 -15.735 -21.173 1.00 48.78 206 GLU A CA 1
ATOM 1572 C C . GLU A 1 206 ? -36.388 -15.301 -19.914 1.00 48.78 206 GLU A C 1
ATOM 1574 O O . GLU A 1 206 ? -36.629 -16.091 -19.001 1.00 48.78 206 GLU A O 1
ATOM 1579 N N . VAL A 1 207 ? -36.826 -14.041 -19.888 1.00 51.06 207 VAL A N 1
ATOM 1580 C CA . VAL A 1 207 ? -37.821 -13.544 -18.929 1.00 51.06 207 VAL A CA 1
ATOM 1581 C C . VAL A 1 207 ? -39.208 -13.947 -19.444 1.00 51.06 207 VAL A C 1
ATOM 1583 O O . VAL A 1 207 ? -39.567 -13.504 -20.536 1.00 51.06 207 VAL A O 1
ATOM 1586 N N . PRO A 1 208 ? -40.008 -14.746 -18.713 1.00 56.22 208 PRO A N 1
ATOM 1587 C CA . PRO A 1 208 ? -41.403 -14.971 -19.072 1.00 56.22 208 PRO A CA 1
ATOM 1588 C C . PRO A 1 208 ? -42.283 -13.822 -18.554 1.00 56.22 208 PRO A C 1
ATOM 1590 O O . PRO A 1 208 ? -42.091 -13.370 -17.422 1.00 56.22 208 PRO A O 1
ATOM 1593 N N . ASP A 1 209 ? -43.235 -13.392 -19.389 1.00 53.69 209 ASP A N 1
ATOM 1594 C CA . ASP A 1 209 ? -44.328 -12.453 -19.068 1.00 53.69 209 ASP A CA 1
ATOM 1595 C C . ASP A 1 209 ? -45.227 -12.924 -17.905 1.00 53.69 209 ASP A C 1
ATOM 1597 O O . ASP A 1 209 ? -45.515 -14.144 -17.811 1.00 53.69 209 ASP A O 1
#

Secondary structure (DSSP, 8-state):
-EEEEEETTS-EEEEESSSSS-SSTT-TTEEEEEEEEEGGGHHHH-EEEEEEEEE--TTTSEE-TTT--EE-EEEEEEEEEEE-TTTGGGEEEEEETTEEEEEEETTEEEEHHHHHHHHHHH-TTGGGS-HHHHHHHHHHHHHTSTT-TT--HHHHHHHTT--HHHHHHHHHHHHSPTT-TT--PPP----------GGG-----PPP-

Foldseek 3Di:
DWKWWAFQVRDIDIDDCPPPHDPCNPDDQFPDKDWDFCPVCCQPFRIKIWIKT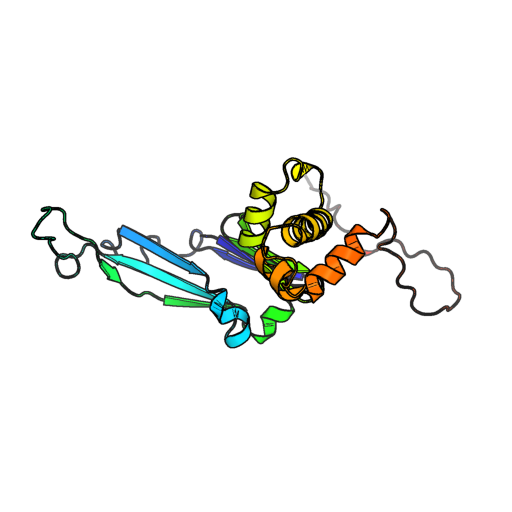WGQPPVQWDQPPPPRDTDTHIDGDDMDHRDGSVRSQGTAWMDDPNRTQWGDALSDIFGVVLQVVLCVVPPPPCVVDDSLRSLVVQLVVQCPDPPNVPPDSQRSQVNNRHGPSRNVRSPVVVPDDPPPPPDPDDDDDDDDDDDPDPPPPDPPDDDDD

pLDDT: mean 83.28, std 19.13, range [33.78, 98.44]